Protein AF-A0A7S3WU20-F1 (afdb_monomer_lite)

Radius of gyration: 20.42 Å; chains: 1; bounding box: 37×86×50 Å

Sequence (240 aa):
APHAQGQQRPAQRAGAVASVAQPQKATWSGTTAVSVVAPGAGTRANGSVYSSLGGVPDFQVEVAGHSGAAYDCYPENWRQGRRGQNLESFASELLQQGIVDSKNLLVFGSRGGQVVLPYLWRCRGNAVPPAVVINGGCASKLPTPTRWPEAAVTFLLLGGKDHFAQGLSEQAYLAQSKSHVPPSNRTTAILLVNEMEHMPQPQLLECILQPMMRAVLAWKKTGAASVQDLGRIREGLQKA

Foldseek 3Di:
DDDDDDDDDDDDDDDDDPPDDDDDPDDDPAAAEEEEEDDFPLCVPQVVLQVVVCVPRNYNYDYDDYPPPPQDAADPLDDRHDPDRHLLVSLVVCVVVCVQVPGQEYEGEDPCLQHNVLSCCVVQPLSGHAYEYEQLNLLADHSDQRPHHLAHAYEYEHELQEVSCVPDHQVRSVVSSVVSDPPSRPRYHYDYDNHAYSNGDNQLCSQQVVLVRVQSSVCNVPVDGDPVSVVSNVVSSVVD

Secondary structure (DSSP, 8-state):
-------PPPPPPPPP-------------S-EEEEEESS-TTTTTSHHHHHHHHTSTTEEEEEES-TT-TT-S-BTTSTT-BSSSSHHHHHHHHHHTTTTTT-SEEEEETHIIIIIHHHHHHHHGGGSPPEEEETTGGGS--SS-----TT--EEEEEEEE-GGGTT--HHHHHHHHHHTS-TT--SEEEEEEEEEESS--HHHHHHHHHHHHHHHHHHHHHSS--HHHHHHHHHHHTT-

pLDDT: mean 89.79, std 17.08, range [34.28, 98.69]

Structure (mmCIF, N/CA/C/O backbone):
data_AF-A0A7S3WU20-F1
#
_entry.id   AF-A0A7S3WU20-F1
#
loop_
_atom_site.group_PDB
_atom_site.id
_atom_site.type_symbol
_atom_site.label_atom_id
_atom_site.label_alt_id
_atom_site.label_comp_id
_atom_site.label_asym_id
_atom_site.label_entity_id
_atom_site.label_seq_id
_atom_site.pdbx_PDB_ins_code
_atom_site.Cartn_x
_atom_site.Cartn_y
_atom_site.Cartn_z
_atom_site.occupancy
_atom_site.B_iso_or_equiv
_atom_site.auth_seq_id
_atom_site.auth_comp_id
_atom_site.auth_asym_id
_atom_site.auth_atom_id
_atom_site.pdbx_PDB_model_num
ATOM 1 N N . ALA A 1 1 ? 0.218 -63.553 -30.387 1.00 45.75 1 ALA A N 1
ATOM 2 C CA . ALA A 1 1 ? 1.124 -63.618 -29.222 1.00 45.75 1 ALA A CA 1
ATOM 3 C C . ALA A 1 1 ? 1.823 -62.270 -29.053 1.00 45.75 1 ALA A C 1
ATOM 5 O O . ALA A 1 1 ? 2.282 -61.768 -30.070 1.00 45.75 1 ALA A O 1
ATOM 6 N N . PRO A 1 2 ? 1.966 -61.706 -27.841 1.00 54.62 2 PRO A N 1
ATOM 7 C CA . PRO A 1 2 ? 1.001 -61.561 -26.754 1.00 54.62 2 PRO A CA 1
ATOM 8 C C . PRO A 1 2 ? 0.388 -60.139 -26.697 1.00 54.62 2 PRO A C 1
ATOM 10 O O . PRO A 1 2 ? 0.946 -59.165 -27.192 1.00 54.62 2 PRO A O 1
ATOM 13 N N . HIS A 1 3 ? -0.790 -60.060 -26.076 1.00 45.53 3 HIS A N 1
ATOM 14 C CA . HIS A 1 3 ? -1.556 -58.852 -25.771 1.00 45.53 3 HIS A CA 1
ATOM 15 C C . HIS A 1 3 ? -0.902 -58.026 -24.651 1.00 45.53 3 HIS A C 1
ATOM 17 O O . HIS A 1 3 ? -0.642 -58.558 -23.574 1.00 45.53 3 HIS A O 1
ATOM 23 N N . ALA A 1 4 ? -0.725 -56.719 -24.865 1.00 51.03 4 ALA A N 1
ATOM 24 C CA . ALA A 1 4 ? -0.394 -55.768 -23.806 1.00 51.03 4 ALA A CA 1
ATOM 25 C C . ALA A 1 4 ? -1.688 -55.203 -23.194 1.00 51.03 4 ALA A C 1
ATOM 27 O O . ALA A 1 4 ? -2.462 -54.513 -23.857 1.00 51.03 4 ALA A O 1
ATOM 28 N N . GLN A 1 5 ? -1.933 -55.546 -21.930 1.00 51.22 5 GLN A N 1
ATOM 29 C CA . GLN A 1 5 ? -3.053 -55.069 -21.124 1.00 51.22 5 GLN A CA 1
ATOM 30 C C . GLN A 1 5 ? -2.852 -53.595 -20.744 1.00 51.22 5 GLN A C 1
ATOM 32 O O . GLN A 1 5 ? -1.874 -53.235 -20.090 1.00 51.22 5 GLN A O 1
ATOM 37 N N . GLY A 1 6 ? -3.802 -52.745 -21.136 1.00 45.00 6 GLY A N 1
ATOM 38 C CA . GLY A 1 6 ? -3.889 -51.359 -20.688 1.00 45.00 6 GLY A CA 1
ATOM 39 C C . GLY A 1 6 ? -4.368 -51.283 -19.238 1.00 45.00 6 GLY A C 1
ATOM 40 O O . GLY A 1 6 ? -5.503 -51.640 -18.934 1.00 45.00 6 GLY A O 1
ATOM 41 N N . GLN A 1 7 ? -3.507 -50.799 -18.344 1.00 51.50 7 GLN A N 1
ATOM 42 C CA . GLN A 1 7 ? -3.879 -50.450 -16.974 1.00 51.50 7 GLN A CA 1
ATOM 43 C C . GLN A 1 7 ? -4.659 -49.128 -16.970 1.00 51.50 7 GLN A C 1
ATOM 45 O O . GLN A 1 7 ? -4.112 -48.059 -17.246 1.00 51.50 7 GLN A O 1
ATOM 50 N N . GLN A 1 8 ? -5.949 -49.203 -16.647 1.00 49.53 8 GLN A N 1
ATOM 51 C CA . GLN A 1 8 ? -6.787 -48.040 -16.365 1.00 49.53 8 GLN A CA 1
ATOM 52 C C . GLN A 1 8 ? -6.403 -47.444 -15.003 1.00 49.53 8 GLN A C 1
ATOM 54 O O . GLN A 1 8 ? -6.385 -48.138 -13.987 1.00 49.53 8 GLN A O 1
ATOM 59 N N . ARG A 1 9 ? -6.092 -46.142 -14.980 1.00 46.53 9 ARG A N 1
ATOM 60 C CA . ARG A 1 9 ? -5.863 -45.383 -13.741 1.00 46.53 9 ARG A CA 1
ATOM 61 C C . ARG A 1 9 ? -7.201 -45.080 -13.053 1.00 46.53 9 ARG A C 1
ATOM 63 O O . ARG A 1 9 ? -8.145 -44.695 -13.743 1.00 46.53 9 ARG A O 1
ATOM 70 N N . PRO A 1 10 ? -7.292 -45.185 -11.717 1.00 47.62 10 PRO A N 1
ATOM 71 C CA . PRO A 1 10 ? -8.508 -44.848 -10.992 1.00 47.62 10 PRO A CA 1
ATOM 72 C C . PRO A 1 10 ? -8.751 -43.334 -10.991 1.00 47.62 10 PRO A C 1
ATOM 74 O O . PRO A 1 10 ? -7.836 -42.533 -10.785 1.00 47.62 10 PRO A O 1
ATOM 77 N N . ALA A 1 11 ? -10.012 -42.962 -11.212 1.00 47.31 11 ALA A N 1
ATOM 78 C CA . ALA A 1 11 ? -10.506 -41.596 -11.146 1.00 47.31 11 ALA A CA 1
ATOM 79 C C . ALA A 1 11 ? -10.261 -40.999 -9.750 1.00 47.31 11 ALA A C 1
ATOM 81 O O . ALA A 1 11 ? -10.730 -41.521 -8.735 1.00 47.31 11 ALA A O 1
ATOM 82 N N . GLN A 1 12 ? -9.516 -39.894 -9.704 1.00 42.47 12 GLN A N 1
ATOM 83 C CA . GLN A 1 12 ? -9.304 -39.118 -8.488 1.00 42.47 12 GLN A CA 1
ATOM 84 C C . GLN A 1 12 ? -10.626 -38.469 -8.061 1.00 42.47 12 GLN A C 1
ATOM 86 O O . GLN A 1 12 ? -11.261 -37.743 -8.825 1.00 42.47 12 GLN A O 1
ATOM 91 N N . ARG A 1 13 ? -11.043 -38.766 -6.827 1.00 45.62 13 ARG A N 1
ATOM 92 C CA . ARG A 1 13 ? -12.227 -38.191 -6.182 1.00 45.62 13 ARG A CA 1
ATOM 93 C C . ARG A 1 13 ? -12.064 -36.679 -6.028 1.00 45.62 13 ARG A C 1
ATOM 95 O O . ARG A 1 13 ? -11.051 -36.214 -5.510 1.00 45.62 13 ARG A O 1
ATOM 102 N N . ALA A 1 14 ? -13.093 -35.942 -6.441 1.00 41.59 14 ALA A N 1
ATOM 103 C CA . ALA A 1 14 ? -13.243 -34.516 -6.195 1.00 41.59 14 ALA A CA 1
ATOM 104 C C . ALA A 1 14 ? -13.157 -34.232 -4.685 1.00 41.59 14 ALA A C 1
ATOM 106 O O . ALA A 1 14 ? -13.957 -34.742 -3.899 1.00 41.59 14 ALA A O 1
ATOM 107 N N . GLY A 1 15 ? -12.144 -33.460 -4.288 1.00 36.19 15 GLY A N 1
ATOM 108 C CA . GLY A 1 15 ? -11.945 -33.023 -2.911 1.00 36.19 15 GLY A CA 1
ATOM 109 C C . GLY A 1 15 ? -13.043 -32.054 -2.481 1.00 36.19 15 GLY A C 1
ATOM 110 O O . GLY A 1 15 ? -13.416 -31.150 -3.227 1.00 36.19 15 GLY A O 1
ATOM 111 N N . ALA A 1 16 ? -13.559 -32.264 -1.271 1.00 38.47 16 ALA A N 1
ATOM 112 C CA . ALA A 1 16 ? -14.533 -31.395 -0.631 1.00 38.47 16 ALA A CA 1
ATOM 113 C C . ALA A 1 16 ? -13.995 -29.959 -0.533 1.00 38.47 16 ALA A C 1
ATOM 115 O O . ALA A 1 16 ? -12.892 -29.721 -0.038 1.00 38.47 16 ALA A O 1
ATOM 116 N N . VAL A 1 17 ? -14.788 -29.002 -1.011 1.00 37.97 17 VAL A N 1
ATOM 117 C CA . VAL A 1 17 ? -14.492 -27.572 -0.916 1.00 37.97 17 VAL A CA 1
ATOM 118 C C . VAL A 1 17 ? -14.651 -27.166 0.548 1.00 37.97 17 VAL A C 1
ATOM 120 O O . VAL A 1 17 ? -15.745 -27.255 1.104 1.00 37.97 17 VAL A O 1
ATOM 123 N N . ALA A 1 18 ? -13.550 -26.770 1.186 1.00 37.75 18 ALA A N 1
ATOM 124 C CA . ALA A 1 18 ? -13.556 -26.298 2.563 1.00 37.75 18 ALA A CA 1
ATOM 125 C C . ALA A 1 18 ? -14.500 -25.092 2.700 1.00 37.75 18 ALA A C 1
ATOM 127 O O . ALA A 1 18 ? -14.378 -24.103 1.975 1.00 37.75 18 ALA A O 1
ATOM 128 N N . SER A 1 19 ? -15.448 -25.201 3.632 1.00 34.28 19 SER A N 1
ATOM 129 C CA . SER A 1 19 ? -16.377 -24.140 4.012 1.00 34.28 19 SER A CA 1
ATOM 130 C C . SER A 1 19 ? -15.599 -22.884 4.408 1.00 34.28 19 SER A C 1
ATOM 132 O O . SER A 1 19 ? -14.921 -22.864 5.435 1.00 34.28 19 SER A O 1
ATOM 134 N N . VAL A 1 20 ? -15.707 -21.832 3.597 1.00 40.25 20 VAL A N 1
ATOM 135 C CA . VAL A 1 20 ? -15.146 -20.512 3.895 1.00 40.25 20 VAL A CA 1
ATOM 136 C C . VAL A 1 20 ? -15.921 -19.940 5.082 1.00 40.25 20 VAL A C 1
ATOM 138 O O . VAL A 1 20 ? -17.101 -19.614 4.959 1.00 40.25 20 VAL A O 1
ATOM 141 N N . ALA A 1 21 ? -15.272 -19.871 6.246 1.00 35.50 21 ALA A N 1
ATOM 142 C CA . ALA A 1 21 ? -15.853 -19.298 7.453 1.00 35.50 21 ALA A CA 1
ATOM 143 C C . ALA A 1 21 ? -16.337 -17.863 7.185 1.00 35.50 21 ALA A C 1
ATOM 145 O O . ALA A 1 21 ? -15.633 -17.062 6.566 1.00 35.50 21 ALA A O 1
ATOM 146 N N . GLN A 1 22 ? -17.551 -17.544 7.639 1.00 34.78 22 GLN A N 1
ATOM 147 C CA . GLN A 1 22 ? -18.095 -16.196 7.515 1.00 34.78 22 GLN A CA 1
ATOM 148 C C . GLN A 1 22 ? -17.227 -15.200 8.304 1.00 34.78 22 GLN A C 1
ATOM 150 O O . GLN A 1 22 ? -16.828 -15.504 9.431 1.00 34.78 22 GLN A O 1
ATOM 155 N N . PRO A 1 23 ? -16.941 -14.009 7.746 1.00 42.00 23 PRO A N 1
ATOM 156 C CA . PRO A 1 23 ? -16.124 -13.008 8.417 1.00 42.00 23 PRO A CA 1
ATOM 157 C C . PRO A 1 23 ? -16.830 -12.536 9.691 1.00 42.00 23 PRO A C 1
ATOM 159 O O . PRO A 1 23 ? -17.889 -11.906 9.637 1.00 42.00 23 PRO A O 1
ATOM 162 N N . GLN A 1 24 ? -16.245 -12.849 10.847 1.00 39.97 24 GLN A N 1
ATOM 163 C CA . GLN A 1 24 ? -16.700 -12.315 12.125 1.00 39.97 24 GLN A CA 1
ATOM 164 C C . GLN A 1 24 ? -16.578 -10.785 12.109 1.00 39.97 24 GLN A C 1
ATOM 166 O O . GLN A 1 24 ? -15.571 -10.224 11.673 1.00 39.97 24 GLN A O 1
ATOM 171 N N . LYS A 1 25 ? -17.622 -10.093 12.583 1.00 44.56 25 LYS A N 1
ATOM 172 C CA . LYS A 1 25 ? -17.603 -8.640 12.793 1.00 44.56 25 LYS A CA 1
ATOM 173 C C . LYS A 1 25 ? -16.579 -8.318 13.883 1.00 44.56 25 LYS A C 1
ATOM 175 O O . LYS A 1 25 ? -16.882 -8.440 15.064 1.00 44.56 25 LYS A O 1
ATOM 180 N N . ALA A 1 26 ? -15.378 -7.914 13.485 1.00 48.41 26 ALA A N 1
ATOM 181 C CA . ALA A 1 26 ? -14.334 -7.508 14.414 1.00 48.41 26 ALA A CA 1
ATOM 182 C C . ALA A 1 26 ? -14.735 -6.209 15.138 1.00 48.41 26 ALA A C 1
ATOM 184 O O . ALA A 1 26 ? -14.830 -5.138 14.533 1.00 48.41 26 ALA A O 1
ATOM 185 N N . THR A 1 27 ? -15.002 -6.307 16.440 1.00 45.91 27 THR A N 1
ATOM 186 C CA . THR A 1 27 ? -15.150 -5.162 17.342 1.00 45.91 27 THR A CA 1
ATOM 187 C C . THR A 1 27 ? -13.763 -4.745 17.821 1.00 45.91 27 THR A C 1
ATOM 189 O O . THR A 1 27 ? -13.186 -5.381 18.699 1.00 45.91 27 THR A O 1
ATOM 192 N N . TRP A 1 28 ? -13.201 -3.699 17.217 1.00 55.66 28 TRP A N 1
ATOM 193 C CA . TRP A 1 28 ? -11.868 -3.199 17.557 1.00 55.66 28 TRP A CA 1
ATOM 194 C C . TRP A 1 28 ? -11.934 -2.278 18.783 1.00 55.66 28 TRP A C 1
ATOM 196 O O . TRP A 1 28 ? -12.161 -1.077 18.651 1.00 55.66 28 TRP A O 1
ATOM 206 N N . SER A 1 29 ? -11.764 -2.842 19.977 1.00 54.75 29 SER A N 1
ATOM 207 C CA . SER A 1 29 ? -11.428 -2.091 21.191 1.00 54.75 29 SER A CA 1
ATOM 208 C C . SER A 1 29 ? -9.953 -2.340 21.508 1.00 54.75 29 SER A C 1
ATOM 210 O O . SER A 1 29 ? -9.623 -3.246 22.269 1.00 54.75 29 SER A O 1
ATOM 212 N N . GLY A 1 30 ? -9.055 -1.608 20.849 1.00 79.94 30 GLY A N 1
ATOM 213 C CA . GLY A 1 30 ? -7.615 -1.787 21.027 1.00 79.94 30 GLY A CA 1
ATOM 214 C C . GLY A 1 30 ? -6.775 -0.978 20.044 1.00 79.94 30 GLY A C 1
ATOM 215 O O . GLY A 1 30 ? -7.299 -0.387 19.099 1.00 79.94 30 GLY A O 1
ATOM 216 N N . THR A 1 31 ? -5.467 -0.961 20.294 1.00 90.69 31 THR A N 1
ATOM 217 C CA . THR A 1 31 ? -4.439 -0.407 19.407 1.00 90.69 31 THR A CA 1
ATOM 218 C C . THR A 1 31 ? -4.521 -1.055 18.022 1.00 90.69 31 THR A C 1
ATOM 220 O O . THR A 1 31 ? -4.715 -2.264 17.900 1.00 90.69 31 THR A O 1
ATOM 223 N N . THR A 1 32 ? -4.376 -0.258 16.963 1.00 96.00 32 THR A N 1
ATOM 224 C CA . THR A 1 32 ? -4.381 -0.746 15.580 1.00 96.00 32 THR A CA 1
ATOM 225 C C . THR A 1 32 ? -3.061 -1.452 15.282 1.00 96.00 32 THR A C 1
ATOM 227 O O . THR A 1 32 ? -2.012 -0.811 15.219 1.00 96.00 32 THR A O 1
ATOM 230 N N . ALA A 1 33 ? -3.109 -2.756 15.029 1.00 97.50 33 ALA A N 1
ATOM 231 C CA . ALA A 1 33 ? -1.961 -3.546 14.618 1.00 97.50 33 ALA A CA 1
ATOM 232 C C . ALA A 1 33 ? -1.646 -3.325 13.129 1.00 97.50 33 ALA A C 1
ATOM 234 O O . ALA A 1 33 ? -2.467 -3.592 12.247 1.00 97.50 33 ALA A O 1
ATOM 235 N N . VAL A 1 34 ? -0.439 -2.851 12.840 1.00 98.25 34 VAL A N 1
ATOM 236 C CA . VAL A 1 34 ? 0.029 -2.471 11.505 1.00 98.25 34 VAL A CA 1
ATOM 237 C C . VAL A 1 34 ? 1.238 -3.321 11.147 1.00 98.25 34 VAL A C 1
ATOM 239 O O . VAL A 1 34 ? 2.180 -3.419 11.931 1.00 98.25 34 VAL A O 1
ATOM 242 N N . SER A 1 35 ? 1.239 -3.907 9.950 1.00 98.38 35 SER A N 1
ATOM 243 C CA . SER A 1 35 ? 2.437 -4.551 9.407 1.00 98.38 35 SER A CA 1
ATOM 244 C C . SER A 1 35 ? 2.960 -3.801 8.190 1.00 98.38 35 SER A C 1
ATOM 246 O O . SER A 1 35 ? 2.240 -3.598 7.213 1.00 98.38 35 SER A O 1
ATOM 248 N N . VAL A 1 36 ? 4.225 -3.397 8.247 1.00 98.31 36 VAL A N 1
ATOM 249 C CA . VAL A 1 36 ? 4.973 -2.847 7.117 1.00 98.31 36 VAL A CA 1
ATOM 250 C C . VAL A 1 36 ? 5.733 -3.990 6.461 1.00 98.31 36 VAL A C 1
ATOM 252 O O . VAL A 1 36 ? 6.642 -4.566 7.052 1.00 98.31 36 VAL A O 1
ATOM 255 N N . VAL A 1 37 ? 5.357 -4.341 5.239 1.00 97.94 37 VAL A N 1
ATOM 256 C CA . VAL A 1 37 ? 5.880 -5.515 4.544 1.00 97.94 37 VAL A CA 1
ATOM 257 C C . VAL A 1 37 ? 7.127 -5.140 3.743 1.00 97.94 37 VAL A C 1
ATOM 259 O O . VAL A 1 37 ? 7.057 -4.370 2.783 1.00 97.94 37 VAL A O 1
ATOM 262 N N . ALA A 1 38 ? 8.271 -5.708 4.127 1.00 95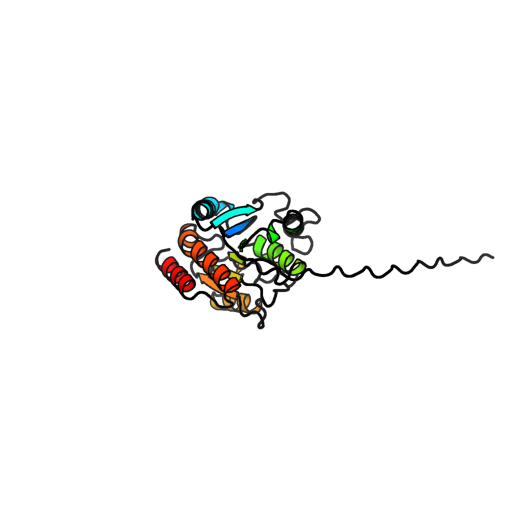.62 38 ALA A N 1
ATOM 263 C CA . ALA A 1 38 ? 9.560 -5.526 3.469 1.00 95.62 38 ALA A CA 1
ATOM 264 C C . ALA A 1 38 ? 9.912 -6.736 2.584 1.00 95.62 38 ALA A C 1
ATOM 266 O O . ALA A 1 38 ? 9.578 -7.873 2.922 1.00 95.62 38 ALA A O 1
ATOM 267 N N . PRO A 1 39 ? 10.641 -6.545 1.473 1.00 91.12 39 PRO A N 1
ATOM 268 C CA . PRO A 1 39 ? 11.297 -5.328 1.000 1.00 91.12 39 PRO A CA 1
ATOM 269 C C . PRO A 1 39 ? 10.330 -4.357 0.315 1.00 91.12 39 PRO A C 1
ATOM 271 O O . PRO A 1 39 ? 9.361 -4.751 -0.334 1.00 91.12 39 PRO A O 1
ATOM 274 N N . GLY A 1 40 ? 10.651 -3.068 0.397 1.00 89.69 40 GLY A N 1
ATOM 275 C CA . GLY A 1 40 ? 9.851 -2.004 -0.202 1.00 89.69 40 GLY A CA 1
ATOM 276 C C . GLY A 1 40 ? 9.433 -0.961 0.820 1.00 89.69 40 GLY A C 1
ATOM 277 O O . GLY A 1 40 ? 10.032 -0.871 1.886 1.00 89.69 40 GLY A O 1
ATOM 278 N N . ALA A 1 41 ? 8.461 -0.123 0.454 1.00 87.56 41 ALA A N 1
ATOM 279 C CA . ALA A 1 41 ? 7.946 0.987 1.269 1.00 87.56 41 ALA A CA 1
ATOM 280 C C . ALA A 1 41 ? 9.039 1.948 1.801 1.00 87.56 41 ALA A C 1
ATOM 282 O O . ALA A 1 41 ? 8.834 2.695 2.749 1.00 87.56 41 ALA A O 1
ATOM 283 N N . GLY A 1 42 ? 10.245 1.902 1.237 1.00 89.12 42 GLY A N 1
ATOM 284 C CA . GLY A 1 42 ? 11.407 2.576 1.796 1.00 89.12 42 GLY A CA 1
ATOM 285 C C . GLY A 1 42 ? 11.815 2.104 3.195 1.00 89.12 42 GLY A C 1
ATOM 286 O O . GLY A 1 42 ? 12.490 2.861 3.868 1.00 89.12 42 GLY A O 1
ATOM 287 N N . THR A 1 43 ? 11.482 0.890 3.651 1.00 92.00 43 THR A N 1
ATOM 288 C CA . THR A 1 43 ? 11.785 0.409 5.023 1.00 92.00 43 THR A CA 1
ATOM 289 C C . THR A 1 43 ? 13.241 0.579 5.453 1.00 92.00 43 THR A C 1
ATOM 291 O O . THR A 1 43 ? 13.502 0.846 6.621 1.00 92.00 43 THR A O 1
ATOM 294 N N . ARG A 1 44 ? 14.197 0.493 4.517 1.00 91.19 44 ARG A N 1
ATOM 295 C CA . ARG A 1 44 ? 15.618 0.760 4.790 1.00 91.19 44 ARG A CA 1
ATOM 296 C C . ARG A 1 44 ? 15.932 2.247 4.992 1.00 91.19 44 ARG A C 1
ATOM 298 O O . ARG A 1 44 ? 16.717 2.574 5.869 1.00 91.19 44 ARG A O 1
ATOM 305 N N . ALA A 1 45 ? 15.375 3.125 4.159 1.00 92.94 45 ALA A N 1
ATOM 306 C CA . ALA A 1 45 ? 15.682 4.561 4.175 1.00 92.94 45 ALA A CA 1
ATOM 307 C C . ALA A 1 45 ? 14.797 5.347 5.156 1.00 92.94 45 ALA A C 1
ATOM 309 O O . ALA A 1 45 ? 15.238 6.318 5.753 1.00 92.94 45 ALA A O 1
ATOM 310 N N . ASN A 1 46 ? 13.566 4.880 5.352 1.00 95.88 46 ASN A N 1
ATOM 311 C CA . ASN A 1 46 ? 12.500 5.511 6.124 1.00 95.88 46 ASN A CA 1
ATOM 312 C C . ASN A 1 46 ? 12.198 4.722 7.410 1.00 95.88 46 ASN A C 1
ATOM 314 O O . ASN A 1 46 ? 11.100 4.806 7.953 1.00 95.88 46 ASN A O 1
ATOM 318 N N . GLY A 1 47 ? 13.162 3.935 7.906 1.00 95.88 47 GLY A N 1
ATOM 319 C CA . GLY A 1 47 ? 13.019 3.163 9.145 1.00 95.88 47 GLY A CA 1
ATOM 320 C C . GLY A 1 47 ? 12.673 4.038 10.355 1.00 95.88 47 GLY A C 1
ATOM 321 O O . GLY A 1 47 ? 11.853 3.641 11.181 1.00 95.88 47 GLY A O 1
ATOM 322 N N . SER A 1 48 ? 13.224 5.256 10.420 1.00 97.00 48 SER A N 1
ATOM 323 C CA . SER A 1 48 ? 12.885 6.246 11.450 1.00 97.00 48 SER A CA 1
ATOM 324 C C . SER A 1 48 ? 11.413 6.653 11.404 1.00 97.00 48 SER A C 1
ATOM 326 O O . SER A 1 48 ? 10.791 6.740 12.455 1.00 97.00 48 SER A O 1
ATOM 328 N N . VAL A 1 49 ? 10.828 6.819 10.212 1.00 97.81 49 VAL A N 1
ATOM 329 C CA . VAL A 1 49 ? 9.405 7.158 10.043 1.00 97.81 49 VAL A CA 1
ATOM 330 C C . VAL A 1 49 ? 8.521 6.062 10.637 1.00 97.81 49 VAL A C 1
ATOM 332 O O . VAL A 1 49 ? 7.601 6.344 11.400 1.00 97.81 49 VAL A O 1
ATOM 335 N N . TYR A 1 50 ? 8.829 4.796 10.340 1.00 97.81 50 TYR A N 1
ATOM 336 C CA . TYR A 1 50 ? 8.089 3.655 10.886 1.00 97.81 50 TYR A CA 1
ATOM 337 C C . TYR A 1 50 ? 8.261 3.507 12.400 1.00 97.81 50 TYR A C 1
ATOM 339 O O . TYR A 1 50 ? 7.290 3.207 13.092 1.00 97.81 50 TYR A O 1
ATOM 347 N N . SER A 1 51 ? 9.464 3.768 12.917 1.00 96.94 51 SER A N 1
ATOM 348 C CA . SER A 1 51 ? 9.734 3.789 14.358 1.00 96.94 51 SER A CA 1
ATOM 349 C C . SER A 1 51 ? 8.917 4.877 15.066 1.00 96.94 51 SER A C 1
ATOM 351 O O . SER A 1 51 ? 8.210 4.591 16.031 1.00 96.94 51 SER A O 1
ATOM 353 N N . SER A 1 52 ? 8.920 6.104 14.532 1.00 96.94 52 SER A N 1
ATOM 354 C CA . SER A 1 52 ? 8.125 7.224 15.051 1.00 96.94 52 SER A CA 1
ATOM 355 C C . SER A 1 52 ? 6.624 6.924 15.031 1.00 96.94 52 SER A C 1
ATOM 357 O O . SER A 1 52 ? 5.925 7.226 15.997 1.00 96.94 52 SER A O 1
ATOM 359 N N . LEU A 1 53 ? 6.122 6.271 13.976 1.00 96.56 53 LEU A N 1
ATOM 360 C CA . LEU A 1 53 ? 4.726 5.823 13.910 1.00 96.56 53 LEU A CA 1
ATOM 361 C C . LEU A 1 53 ? 4.385 4.777 14.978 1.00 96.56 53 LEU A C 1
ATOM 363 O O . LEU A 1 53 ? 3.268 4.790 15.486 1.00 96.56 53 LEU A O 1
ATOM 367 N N . GLY A 1 54 ? 5.329 3.908 15.347 1.00 94.94 54 GLY A N 1
ATOM 368 C CA . GLY A 1 54 ? 5.166 2.955 16.449 1.00 94.94 54 GLY A CA 1
ATOM 369 C C . GLY A 1 54 ? 5.078 3.609 17.833 1.00 94.94 54 GLY A C 1
ATOM 370 O O . GLY A 1 54 ? 4.590 2.984 18.767 1.00 94.94 54 GLY A O 1
ATOM 371 N N . GLY A 1 55 ? 5.509 4.868 17.967 1.00 93.81 55 GLY A N 1
ATOM 372 C CA . GLY A 1 55 ? 5.327 5.670 19.181 1.00 93.81 55 GLY A CA 1
ATOM 373 C C . GLY A 1 55 ? 3.949 6.333 19.298 1.00 93.81 55 GLY A C 1
ATOM 374 O O . GLY A 1 55 ? 3.641 6.922 20.334 1.00 93.81 55 GLY A O 1
ATOM 375 N N . VAL A 1 56 ? 3.109 6.269 18.258 1.00 94.81 56 VAL A N 1
ATOM 376 C CA . VAL A 1 56 ? 1.750 6.826 18.289 1.00 94.81 56 VAL A CA 1
ATOM 377 C C . VAL A 1 56 ? 0.836 5.873 19.074 1.00 94.81 56 VAL A C 1
ATOM 379 O O . VAL A 1 56 ? 0.708 4.722 18.667 1.00 94.81 56 VAL A O 1
ATOM 382 N N . PRO A 1 57 ? 0.122 6.326 20.128 1.00 93.50 57 PRO A N 1
ATOM 383 C CA . PRO A 1 57 ? -0.648 5.439 21.018 1.00 93.50 57 PRO A CA 1
ATOM 384 C C . PRO A 1 57 ? -1.672 4.523 20.326 1.00 93.50 57 PRO A C 1
ATOM 386 O O . PRO A 1 57 ? -1.972 3.433 20.811 1.00 93.50 57 PRO A O 1
ATOM 389 N N . ASP A 1 58 ? -2.200 4.957 19.180 1.00 93.69 58 ASP A N 1
ATOM 390 C CA . ASP A 1 58 ? -3.216 4.224 18.423 1.00 93.69 58 ASP A CA 1
ATOM 391 C C . ASP A 1 58 ? -2.637 3.142 17.497 1.00 93.69 58 ASP A C 1
ATOM 393 O O . ASP A 1 58 ? -3.414 2.382 16.913 1.00 93.69 58 ASP A O 1
ATOM 397 N N . PHE A 1 59 ? -1.312 3.069 17.325 1.00 97.00 59 PHE A N 1
ATOM 398 C CA . PHE A 1 59 ? -0.657 2.172 16.373 1.00 97.00 59 PHE A CA 1
ATOM 399 C C . PHE A 1 59 ? 0.381 1.267 17.035 1.00 97.00 59 PHE A C 1
ATOM 401 O O . PHE A 1 59 ? 1.258 1.714 17.761 1.00 97.00 59 PHE A O 1
ATOM 408 N N . GLN A 1 60 ? 0.327 -0.018 16.693 1.00 97.31 60 GLN A N 1
ATOM 409 C CA . GLN A 1 60 ? 1.393 -0.982 16.939 1.00 97.31 60 GLN A CA 1
ATOM 410 C C . GLN A 1 60 ? 2.001 -1.338 15.586 1.00 97.31 60 GLN A C 1
ATOM 412 O O . GLN A 1 60 ? 1.405 -2.091 14.814 1.00 97.31 60 GLN A O 1
ATOM 417 N N . VAL A 1 61 ? 3.159 -0.758 15.278 1.00 97.94 61 VAL A N 1
ATOM 418 C CA . VAL A 1 61 ? 3.818 -0.909 13.976 1.00 97.94 61 VAL A CA 1
ATOM 419 C C . VAL A 1 61 ? 4.912 -1.964 14.061 1.00 97.94 61 VAL A C 1
ATOM 421 O O . VAL A 1 61 ? 5.838 -1.847 14.858 1.00 97.94 61 VAL A O 1
ATOM 424 N N . GLU A 1 62 ? 4.832 -2.969 13.194 1.00 97.88 62 GLU A N 1
ATOM 425 C CA . GLU A 1 62 ? 5.851 -4.007 13.050 1.00 97.88 62 GLU A CA 1
ATOM 426 C C . GLU A 1 62 ? 6.301 -4.109 11.594 1.00 97.88 62 GLU A C 1
ATOM 428 O O . GLU A 1 62 ? 5.481 -4.090 10.674 1.00 97.88 62 GLU A O 1
ATOM 433 N N . VAL A 1 63 ? 7.605 -4.256 11.371 1.00 97.88 63 VAL A N 1
ATOM 434 C CA . VAL A 1 63 ? 8.145 -4.529 10.036 1.00 97.88 63 VAL A CA 1
ATOM 435 C C . VAL A 1 63 ? 8.230 -6.041 9.848 1.00 97.88 63 VAL A C 1
ATOM 437 O O . VAL A 1 63 ? 8.950 -6.719 10.576 1.00 97.88 63 VAL A O 1
ATOM 440 N N . ALA A 1 64 ? 7.497 -6.570 8.870 1.00 98.00 64 ALA A N 1
ATOM 441 C CA . ALA A 1 64 ? 7.574 -7.972 8.486 1.00 98.00 64 ALA A CA 1
ATOM 442 C C . ALA A 1 64 ? 8.610 -8.137 7.371 1.00 98.00 64 ALA A C 1
ATOM 444 O O . ALA A 1 64 ? 8.413 -7.653 6.251 1.00 98.00 64 ALA A O 1
ATOM 445 N N . GLY A 1 65 ? 9.701 -8.837 7.682 1.00 96.88 65 GLY A N 1
ATOM 446 C CA . GLY A 1 65 ? 10.788 -9.093 6.743 1.00 96.88 65 GLY A CA 1
ATOM 447 C C . GLY A 1 65 ? 11.853 -7.991 6.687 1.00 96.88 65 GLY A C 1
ATOM 448 O O . GLY A 1 65 ? 11.850 -7.058 7.485 1.00 96.88 65 GLY A O 1
ATOM 449 N N . HIS A 1 66 ? 12.782 -8.082 5.733 1.00 95.62 66 HIS A N 1
ATOM 450 C CA . HIS A 1 66 ? 13.825 -7.075 5.517 1.00 95.62 66 HIS A CA 1
ATOM 451 C C . HIS A 1 66 ? 14.375 -7.091 4.081 1.00 95.62 66 HIS A C 1
ATOM 453 O O . HIS A 1 66 ? 14.265 -8.075 3.350 1.00 95.62 66 HIS A O 1
ATOM 459 N N . SER A 1 67 ? 15.003 -5.987 3.669 1.00 93.00 67 SER A N 1
ATOM 460 C CA . SER A 1 67 ? 15.718 -5.912 2.388 1.00 93.00 67 SER A CA 1
ATOM 461 C C . SER A 1 67 ? 16.966 -6.797 2.388 1.00 93.00 67 SER A C 1
ATOM 463 O O . SER A 1 67 ? 17.626 -6.952 3.417 1.00 93.00 67 SER A O 1
ATOM 465 N N . GLY A 1 68 ? 17.304 -7.360 1.227 1.00 93.12 68 GLY A N 1
ATOM 466 C CA . GLY A 1 68 ? 18.458 -8.248 1.053 1.00 93.12 68 GLY A CA 1
ATOM 467 C C . GLY A 1 68 ? 18.279 -9.661 1.619 1.00 93.12 68 GLY A C 1
ATOM 468 O O . GLY A 1 68 ? 19.227 -10.442 1.588 1.00 93.12 68 GLY A O 1
ATOM 469 N N . ALA A 1 69 ? 17.091 -10.007 2.125 1.00 95.88 69 ALA A N 1
ATOM 470 C CA . ALA A 1 69 ? 16.760 -11.382 2.483 1.00 95.88 69 ALA A CA 1
ATOM 471 C C . ALA A 1 69 ? 16.837 -12.310 1.259 1.00 95.88 69 ALA A C 1
ATOM 473 O O . ALA A 1 69 ? 16.709 -11.868 0.118 1.00 95.88 69 ALA A O 1
ATOM 474 N N . ALA A 1 70 ? 16.971 -13.620 1.475 1.00 96.69 70 ALA A N 1
ATOM 475 C CA . ALA A 1 70 ? 17.038 -14.587 0.374 1.00 96.69 70 ALA A CA 1
ATOM 476 C C . ALA A 1 70 ? 15.789 -14.568 -0.532 1.00 96.69 70 ALA A C 1
ATOM 478 O O . ALA A 1 70 ? 15.885 -14.836 -1.730 1.00 96.69 70 ALA A O 1
ATOM 479 N N . TYR A 1 71 ? 14.636 -14.192 0.029 1.00 97.25 71 TYR A N 1
ATOM 480 C CA . TYR A 1 71 ? 13.378 -14.028 -0.692 1.00 97.25 71 TYR A CA 1
ATOM 481 C C . TYR A 1 71 ? 13.243 -12.669 -1.408 1.00 97.25 71 TYR A C 1
ATOM 483 O O . TYR A 1 71 ? 12.265 -12.466 -2.123 1.00 97.25 71 TYR A O 1
ATOM 491 N N . ASP A 1 72 ? 14.186 -11.731 -1.241 1.00 96.50 72 ASP A N 1
ATOM 492 C CA . ASP A 1 72 ? 14.159 -10.384 -1.832 1.00 96.50 72 ASP A CA 1
ATOM 493 C C . ASP A 1 72 ? 14.481 -10.406 -3.345 1.00 96.50 72 ASP A C 1
ATOM 495 O O . ASP A 1 72 ? 15.437 -9.808 -3.843 1.00 96.50 72 ASP A O 1
ATOM 499 N N . CYS A 1 73 ? 13.669 -11.141 -4.099 1.00 96.75 73 CYS A N 1
ATOM 500 C CA . CYS A 1 73 ? 13.715 -11.250 -5.547 1.00 96.75 73 CYS A CA 1
ATOM 501 C C . CYS A 1 73 ? 12.316 -11.551 -6.106 1.00 96.75 73 CYS A C 1
ATOM 503 O O . CYS A 1 73 ? 11.421 -12.020 -5.399 1.00 96.75 73 CYS A O 1
ATOM 505 N N . TYR A 1 74 ? 12.107 -11.248 -7.386 1.00 97.56 74 TYR A N 1
ATOM 506 C CA . TYR A 1 74 ? 10.830 -11.511 -8.045 1.00 97.56 74 TYR A CA 1
ATOM 507 C C . TYR A 1 74 ? 10.597 -13.017 -8.279 1.00 97.56 74 TYR A C 1
ATOM 509 O O . TYR A 1 74 ? 11.563 -13.782 -8.366 1.00 97.56 74 TYR A O 1
ATOM 517 N N . PRO A 1 75 ? 9.332 -13.458 -8.410 1.00 97.38 75 PRO A N 1
ATOM 518 C CA . PRO A 1 75 ? 9.018 -14.843 -8.745 1.00 97.38 75 PRO A CA 1
ATOM 519 C C . PRO A 1 75 ? 9.385 -15.194 -10.192 1.00 97.38 75 PRO A C 1
ATOM 521 O O . PRO A 1 75 ? 9.605 -14.318 -11.022 1.00 97.38 75 PRO A O 1
ATOM 524 N N . GLU A 1 76 ? 9.461 -16.493 -10.488 1.00 96.88 76 GLU A N 1
ATOM 525 C CA . GLU A 1 76 ? 10.002 -17.077 -11.732 1.00 96.88 76 GLU A CA 1
ATOM 526 C C . GLU A 1 76 ? 9.387 -16.530 -13.034 1.00 96.88 76 GLU A C 1
ATOM 528 O O . GLU A 1 76 ? 10.070 -16.437 -14.047 1.00 96.88 76 GLU A O 1
ATOM 533 N N . ASN A 1 77 ? 8.123 -16.109 -13.013 1.00 95.31 77 ASN A N 1
ATOM 534 C CA . ASN A 1 77 ? 7.431 -15.515 -14.162 1.00 95.31 77 ASN A CA 1
ATOM 535 C C . ASN A 1 77 ? 7.835 -14.057 -14.465 1.00 95.31 77 ASN A C 1
ATOM 537 O O . ASN A 1 77 ? 7.335 -13.469 -15.425 1.00 95.31 77 ASN A O 1
ATOM 541 N N . TRP A 1 78 ? 8.708 -13.452 -13.660 1.00 96.44 78 TRP A N 1
ATOM 542 C CA . TRP A 1 78 ? 9.249 -12.115 -13.893 1.00 96.44 78 TRP A CA 1
ATOM 543 C C . TRP A 1 78 ? 10.604 -12.170 -14.591 1.00 96.44 78 TRP A C 1
ATOM 545 O O . TRP A 1 78 ? 11.355 -13.142 -14.504 1.00 96.44 78 TRP A O 1
ATOM 555 N N . ARG A 1 79 ? 10.979 -11.061 -15.235 1.00 93.69 79 ARG A N 1
ATOM 556 C CA . ARG A 1 79 ? 12.346 -10.883 -15.733 1.00 93.69 79 ARG A CA 1
ATOM 557 C C . ARG A 1 79 ? 13.317 -10.944 -14.550 1.00 93.69 79 ARG A C 1
ATOM 559 O O . ARG A 1 79 ? 13.153 -10.190 -13.599 1.00 93.69 79 ARG A O 1
ATOM 566 N N . GLN A 1 80 ? 14.325 -11.817 -14.634 1.00 91.69 80 GLN A N 1
ATOM 567 C CA . GLN A 1 80 ? 15.265 -12.110 -13.534 1.00 91.69 80 GLN A CA 1
ATOM 568 C C . GLN A 1 80 ? 14.591 -12.694 -12.279 1.00 91.69 80 GLN A C 1
ATOM 570 O O . GLN A 1 80 ? 15.129 -12.606 -11.175 1.00 91.69 80 GLN A O 1
ATOM 575 N N . GLY A 1 81 ? 13.414 -13.295 -12.450 1.00 95.06 81 GLY A N 1
ATOM 576 C CA . GLY A 1 81 ? 12.736 -14.040 -11.408 1.00 95.06 81 GLY A CA 1
ATOM 577 C C . GLY A 1 81 ? 13.523 -15.265 -10.953 1.00 95.06 81 GLY A C 1
ATOM 578 O O . GLY A 1 81 ? 14.345 -15.812 -11.692 1.00 95.06 81 GLY A O 1
ATOM 579 N N . ARG A 1 82 ? 13.253 -15.722 -9.732 1.00 95.94 82 ARG A N 1
ATOM 580 C CA . ARG A 1 82 ? 13.860 -16.926 -9.157 1.00 95.94 82 ARG A CA 1
ATOM 581 C C . ARG A 1 82 ? 12.780 -17.907 -8.707 1.00 95.94 82 ARG A C 1
ATOM 583 O O . ARG A 1 82 ? 11.769 -17.510 -8.131 1.00 95.94 82 ARG A O 1
ATOM 590 N N . ARG A 1 83 ? 13.013 -19.202 -8.931 1.00 94.25 83 ARG A N 1
ATOM 591 C CA . ARG A 1 83 ? 12.191 -20.291 -8.385 1.00 94.25 83 ARG A CA 1
ATOM 592 C C . ARG A 1 83 ? 12.528 -20.547 -6.909 1.00 94.25 83 ARG A C 1
ATOM 594 O O . ARG A 1 83 ? 13.688 -20.459 -6.517 1.00 94.25 83 ARG A O 1
ATOM 601 N N . GLY A 1 84 ? 11.539 -20.926 -6.100 1.00 93.75 84 GLY A N 1
ATOM 602 C CA . GLY A 1 84 ? 11.739 -21.218 -4.675 1.00 93.75 84 GLY A CA 1
ATOM 603 C C . GLY A 1 84 ? 11.607 -19.964 -3.813 1.00 93.75 84 GLY A C 1
ATOM 604 O O . GLY A 1 84 ? 10.537 -19.366 -3.801 1.00 93.75 84 GLY A O 1
ATOM 605 N N . GLN A 1 85 ? 12.667 -19.586 -3.090 1.00 96.81 85 GLN A N 1
ATOM 606 C CA . GLN A 1 85 ? 12.657 -18.417 -2.203 1.00 96.81 85 GLN A CA 1
ATOM 607 C C . GLN A 1 85 ? 12.617 -17.112 -3.011 1.00 96.81 85 GLN A C 1
ATOM 609 O O . GLN A 1 85 ? 13.583 -16.768 -3.691 1.00 96.81 85 GLN A O 1
ATOM 614 N N . ASN A 1 86 ? 11.489 -16.410 -2.938 1.00 97.81 86 ASN A N 1
ATOM 615 C CA . ASN A 1 86 ? 11.209 -15.137 -3.599 1.00 97.81 86 ASN A CA 1
ATOM 616 C C . ASN A 1 86 ? 10.057 -14.406 -2.871 1.00 97.81 86 ASN A C 1
ATOM 618 O O . ASN A 1 86 ? 9.516 -14.885 -1.872 1.00 97.81 86 ASN A O 1
ATOM 622 N N . LEU A 1 87 ? 9.636 -13.250 -3.381 1.00 97.94 87 LEU A N 1
ATOM 623 C CA . LEU A 1 87 ? 8.566 -12.456 -2.768 1.00 97.94 87 LEU A CA 1
ATOM 624 C C . LEU A 1 87 ? 7.211 -13.177 -2.700 1.00 97.94 87 LEU A C 1
ATOM 626 O O . LEU A 1 87 ? 6.414 -12.895 -1.810 1.00 97.94 87 LEU A O 1
ATOM 630 N N . GLU A 1 88 ? 6.945 -14.108 -3.613 1.00 97.75 88 GLU A N 1
ATOM 631 C CA . GLU A 1 88 ? 5.728 -14.918 -3.605 1.00 97.75 88 GLU A CA 1
ATOM 632 C C . GLU A 1 88 ? 5.773 -15.990 -2.504 1.00 97.75 88 GLU A C 1
ATOM 634 O O . GLU A 1 88 ? 4.807 -16.138 -1.752 1.00 97.75 88 GLU A O 1
ATOM 639 N N . SER A 1 89 ? 6.909 -16.677 -2.320 1.00 98.12 89 SER A N 1
ATOM 640 C CA . SER A 1 89 ? 7.071 -17.603 -1.190 1.00 98.12 89 SER A CA 1
ATOM 641 C C . SER A 1 89 ? 7.018 -16.873 0.153 1.00 98.12 89 SER A C 1
ATOM 643 O O . SER A 1 89 ? 6.436 -17.390 1.101 1.00 98.12 89 SER A O 1
ATOM 645 N N . PHE A 1 90 ? 7.558 -15.653 0.222 1.00 98.38 90 PHE A N 1
ATOM 646 C CA . PHE A 1 90 ? 7.450 -14.805 1.409 1.00 98.38 90 PHE A CA 1
ATOM 647 C C . PHE A 1 90 ? 5.998 -14.402 1.696 1.00 98.38 90 PHE A C 1
ATOM 649 O O . PHE A 1 90 ? 5.535 -14.520 2.825 1.00 98.38 90 PHE A O 1
ATOM 656 N N . ALA A 1 91 ? 5.227 -14.015 0.675 1.00 98.31 91 ALA A N 1
ATOM 657 C CA . ALA A 1 91 ? 3.796 -13.748 0.830 1.00 98.31 91 ALA A CA 1
ATOM 658 C C . ALA A 1 91 ? 3.030 -14.967 1.378 1.00 98.31 91 ALA A C 1
ATOM 660 O O . ALA A 1 91 ? 2.147 -14.826 2.226 1.00 98.31 91 ALA A O 1
ATOM 661 N N . SER A 1 92 ? 3.388 -16.170 0.915 1.00 98.38 92 SER A N 1
ATOM 662 C CA . SER A 1 92 ? 2.849 -17.424 1.445 1.00 98.38 92 SER A CA 1
ATOM 663 C C . SER A 1 92 ? 3.217 -17.638 2.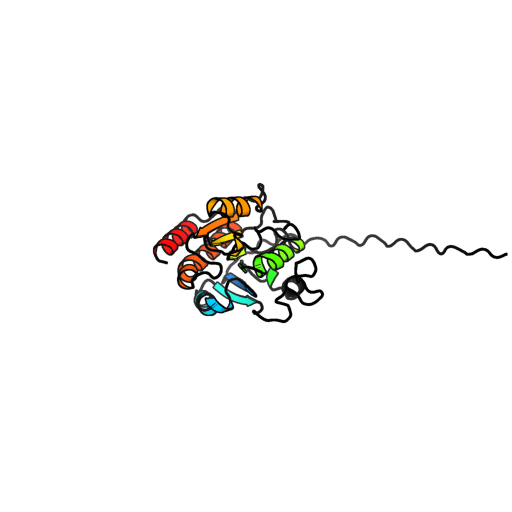915 1.00 98.38 92 SER A C 1
ATOM 665 O O . SER A 1 92 ? 2.367 -18.056 3.698 1.00 98.38 92 SER A O 1
ATOM 667 N N . GLU A 1 93 ? 4.455 -17.346 3.304 1.00 98.38 93 GLU A N 1
ATOM 668 C CA . GLU A 1 93 ? 4.925 -17.454 4.688 1.00 98.38 93 GLU A CA 1
ATOM 669 C C . GLU A 1 93 ? 4.166 -16.501 5.625 1.00 98.38 93 GLU A C 1
ATOM 671 O O . GLU A 1 93 ? 3.689 -16.933 6.673 1.00 98.38 93 GLU A O 1
ATOM 676 N N . LEU A 1 94 ? 3.939 -15.246 5.213 1.00 98.50 94 LEU A N 1
ATOM 677 C CA . LEU A 1 94 ? 3.145 -14.278 5.986 1.00 98.50 94 LEU A CA 1
ATOM 678 C C . LEU A 1 94 ? 1.720 -14.780 6.274 1.00 98.50 94 LEU A C 1
ATOM 680 O O . LEU A 1 94 ? 1.176 -14.531 7.352 1.00 98.50 94 LEU A O 1
ATOM 684 N N . LEU A 1 95 ? 1.106 -15.484 5.317 1.00 98.38 95 LEU A N 1
ATOM 685 C CA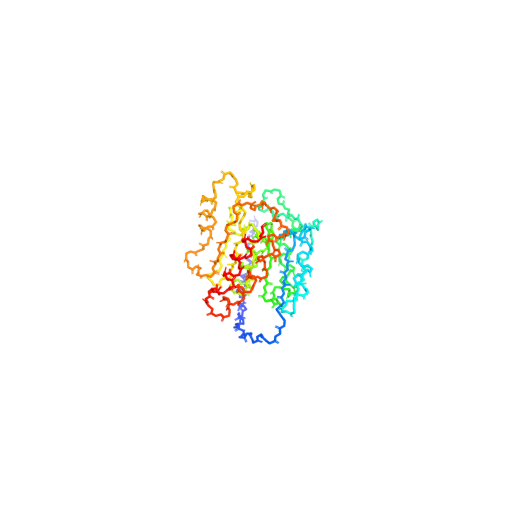 . LEU A 1 95 ? -0.202 -16.117 5.510 1.00 98.38 95 LEU A CA 1
ATOM 686 C C . LEU A 1 95 ? -0.116 -17.310 6.468 1.00 98.38 95 LEU A C 1
ATOM 688 O O . LEU A 1 95 ? -0.970 -17.447 7.339 1.00 98.38 95 LEU A O 1
ATOM 692 N N . GLN A 1 96 ? 0.897 -18.166 6.322 1.00 98.06 96 GLN A N 1
ATOM 693 C CA . GLN A 1 96 ? 1.082 -19.349 7.173 1.00 98.06 96 GLN A CA 1
ATOM 694 C C . GLN A 1 96 ? 1.356 -18.979 8.634 1.00 98.06 96 GLN A C 1
ATOM 696 O O . GLN A 1 96 ? 0.875 -19.657 9.536 1.00 98.06 96 GLN A O 1
ATOM 701 N N . GLN A 1 97 ? 2.078 -17.883 8.869 1.00 97.81 97 GLN A N 1
ATOM 702 C CA . GLN A 1 97 ? 2.368 -17.356 10.204 1.00 97.81 97 GLN A CA 1
ATOM 703 C C . GLN A 1 97 ? 1.195 -16.572 10.816 1.00 97.81 97 GLN A C 1
ATOM 705 O O . GLN A 1 97 ? 1.304 -16.089 11.939 1.00 97.81 97 GLN A O 1
ATOM 710 N N . GLY A 1 98 ? 0.082 -16.397 10.093 1.00 97.38 98 GLY A N 1
ATOM 711 C CA . GLY A 1 98 ? -1.060 -15.612 10.569 1.00 97.38 98 GLY A CA 1
ATOM 712 C C . GLY A 1 98 ? -0.776 -14.109 10.684 1.00 97.38 98 GLY A C 1
ATOM 713 O O . GLY A 1 98 ? -1.559 -13.379 11.293 1.00 97.38 98 GLY A O 1
ATOM 714 N N . ILE A 1 99 ? 0.318 -13.610 10.093 1.00 97.31 99 ILE A N 1
ATOM 715 C CA . ILE A 1 99 ? 0.660 -12.180 10.122 1.00 97.31 99 ILE A CA 1
ATOM 716 C C . ILE A 1 99 ? -0.419 -11.376 9.404 1.00 97.31 99 ILE A C 1
ATOM 718 O O . ILE A 1 99 ? -0.847 -10.354 9.907 1.00 97.31 99 ILE A O 1
ATOM 722 N N . VAL A 1 100 ? -0.910 -11.828 8.253 1.00 97.81 100 VAL A N 1
ATOM 723 C CA . VAL A 1 100 ? -1.944 -11.081 7.512 1.00 97.81 100 VAL A CA 1
ATOM 724 C C . VAL A 1 100 ? -3.258 -11.015 8.293 1.00 97.81 100 VAL A C 1
ATOM 726 O O . VAL A 1 100 ? -3.883 -9.959 8.353 1.00 97.81 100 VAL A O 1
ATOM 729 N N . ASP A 1 101 ? -3.652 -12.126 8.915 1.00 96.75 101 ASP A N 1
ATOM 730 C CA . ASP A 1 101 ? -4.944 -12.262 9.592 1.00 96.75 101 ASP A CA 1
ATOM 731 C C . ASP A 1 101 ? -4.949 -11.580 10.981 1.00 96.75 101 ASP A C 1
ATOM 733 O O . ASP A 1 101 ? -6.008 -11.224 11.494 1.00 96.75 101 ASP A O 1
ATOM 737 N N . SER A 1 102 ? -3.773 -11.341 11.574 1.00 96.56 102 SER A N 1
ATOM 738 C CA . SER A 1 102 ? -3.616 -10.666 12.874 1.00 96.56 102 SER A CA 1
ATOM 739 C C . SER A 1 102 ? -3.488 -9.140 12.789 1.00 96.56 102 SER A C 1
ATOM 741 O O . SER A 1 102 ? -3.320 -8.484 13.819 1.00 96.56 102 SER A O 1
ATOM 743 N N . LYS A 1 103 ? -3.547 -8.546 11.589 1.00 97.75 103 LYS A N 1
ATOM 744 C CA . LYS A 1 103 ? -3.291 -7.111 11.382 1.00 97.75 103 LYS A CA 1
ATOM 745 C C . LYS A 1 103 ? -4.535 -6.372 10.916 1.00 97.75 103 LYS A C 1
ATOM 747 O O . LYS A 1 103 ? -5.362 -6.875 10.162 1.00 97.75 103 LYS A O 1
ATOM 752 N N . ASN A 1 104 ? -4.635 -5.121 11.345 1.00 97.62 104 ASN A N 1
ATOM 753 C CA . ASN A 1 104 ? -5.682 -4.194 10.934 1.00 97.62 104 ASN A CA 1
ATOM 754 C C . ASN A 1 104 ? -5.364 -3.492 9.621 1.00 97.62 104 ASN A C 1
ATOM 756 O O . ASN A 1 104 ? -6.281 -3.059 8.928 1.00 97.62 104 ASN A O 1
ATOM 760 N N . LEU A 1 105 ? -4.078 -3.322 9.322 1.00 98.44 105 LEU A N 1
ATOM 761 C CA . LEU A 1 105 ? -3.599 -2.570 8.175 1.00 98.44 105 LEU A CA 1
ATOM 762 C C . LEU A 1 105 ? -2.251 -3.108 7.715 1.00 98.44 105 LEU A C 1
ATOM 764 O O . LEU A 1 105 ? -1.401 -3.478 8.528 1.00 98.44 105 LEU A O 1
ATOM 768 N N . LEU A 1 106 ? -2.053 -3.093 6.402 1.00 98.69 106 LEU A N 1
ATOM 769 C CA . LEU A 1 106 ? -0.797 -3.466 5.768 1.00 98.69 106 LEU A CA 1
ATOM 770 C C . LEU A 1 106 ? -0.206 -2.269 5.014 1.00 98.69 106 LEU A C 1
ATOM 772 O O . LEU A 1 106 ? -0.920 -1.539 4.327 1.00 98.69 106 LEU A O 1
ATOM 776 N N . VAL A 1 107 ? 1.105 -2.071 5.119 1.00 98.62 107 VAL A N 1
ATOM 777 C CA . VAL A 1 107 ? 1.848 -1.080 4.333 1.00 98.62 107 VAL A CA 1
ATOM 778 C C . VAL A 1 107 ? 2.801 -1.815 3.407 1.00 98.62 107 VAL A C 1
ATOM 780 O O . VAL A 1 107 ? 3.600 -2.636 3.847 1.00 98.62 107 VAL A O 1
ATOM 783 N N . PHE A 1 108 ? 2.737 -1.498 2.121 1.00 98.44 108 PHE A N 1
ATOM 784 C CA . PHE A 1 108 ? 3.619 -2.043 1.097 1.00 98.44 108 PHE A CA 1
ATOM 785 C C . PHE A 1 108 ? 4.320 -0.911 0.363 1.00 98.44 108 PHE A C 1
ATOM 787 O O . PHE A 1 108 ? 3.871 0.234 0.360 1.00 98.44 108 PHE A O 1
ATOM 794 N N . GLY A 1 109 ? 5.369 -1.246 -0.374 1.00 96.38 109 GLY A N 1
ATOM 795 C CA . GLY A 1 109 ? 5.780 -0.390 -1.473 1.00 96.38 109 GLY A CA 1
ATOM 796 C C . GLY A 1 109 ? 6.654 -1.103 -2.478 1.00 96.38 109 GLY A C 1
ATOM 797 O O . GLY A 1 109 ? 7.154 -2.191 -2.192 1.00 96.38 109 GLY A O 1
ATOM 798 N N . SER A 1 110 ? 6.830 -0.485 -3.646 1.00 93.00 110 SER A N 1
ATOM 799 C CA . SER A 1 110 ? 7.641 -1.023 -4.748 1.00 93.00 110 SER A CA 1
ATOM 800 C C . SER A 1 110 ? 7.349 -2.526 -4.958 1.00 93.00 110 SER A C 1
ATOM 802 O O . SER A 1 110 ? 6.188 -2.916 -5.117 1.00 93.00 110 SER A O 1
ATOM 804 N N . ARG A 1 111 ? 8.370 -3.379 -4.852 1.00 94.12 111 ARG A N 1
ATOM 805 C CA . ARG A 1 111 ? 8.302 -4.844 -4.976 1.00 94.12 111 ARG A CA 1
ATOM 806 C C . ARG A 1 111 ? 7.255 -5.532 -4.094 1.00 94.12 111 ARG A C 1
ATOM 808 O O . ARG A 1 111 ? 6.539 -6.409 -4.576 1.00 94.12 111 ARG A O 1
ATOM 815 N N . GLY A 1 112 ? 7.101 -5.114 -2.837 1.00 96.56 112 GLY A N 1
ATOM 816 C CA . GLY A 1 112 ? 6.055 -5.641 -1.954 1.00 96.56 112 GLY A CA 1
ATOM 817 C C . GLY A 1 112 ? 4.645 -5.360 -2.489 1.00 96.56 112 GLY A C 1
ATOM 818 O O . GLY A 1 112 ? 3.776 -6.228 -2.455 1.00 96.56 112 GLY A O 1
ATOM 819 N N . GLY A 1 113 ? 4.432 -4.175 -3.068 1.00 97.12 113 GLY A N 1
ATOM 820 C CA . GLY A 1 113 ? 3.169 -3.822 -3.721 1.00 97.12 113 GLY A CA 1
ATOM 821 C C . GLY A 1 113 ? 2.958 -4.547 -5.054 1.00 97.12 113 GLY A C 1
ATOM 822 O O . GLY A 1 113 ? 1.825 -4.836 -5.415 1.00 97.12 113 GLY A O 1
ATOM 823 N N . GLN A 1 114 ? 4.033 -4.862 -5.777 1.00 96.69 114 GLN A N 1
ATOM 824 C CA . GLN A 1 114 ? 3.985 -5.553 -7.071 1.00 96.69 114 GLN A CA 1
ATOM 825 C C . GLN A 1 114 ? 3.732 -7.059 -6.963 1.00 96.69 114 GLN A C 1
ATOM 827 O O . GLN A 1 114 ? 3.138 -7.639 -7.870 1.00 96.69 114 GLN A O 1
ATOM 832 N N . VAL A 1 115 ? 4.207 -7.700 -5.891 1.00 97.69 115 VAL A N 1
ATOM 833 C CA . VAL A 1 115 ? 4.156 -9.164 -5.750 1.00 97.69 115 VAL A CA 1
ATOM 834 C C . VAL A 1 115 ? 3.341 -9.591 -4.540 1.00 97.69 115 VAL A C 1
ATOM 836 O O . VAL A 1 115 ? 2.389 -10.356 -4.687 1.00 97.69 115 VAL A O 1
ATOM 839 N N . VAL A 1 116 ? 3.692 -9.097 -3.348 1.00 98.31 116 VAL A N 1
ATOM 840 C CA . VAL A 1 116 ? 3.125 -9.612 -2.095 1.00 98.31 116 VAL A CA 1
ATOM 841 C C . VAL A 1 116 ? 1.639 -9.284 -2.007 1.00 98.31 116 VAL A C 1
ATOM 843 O O . VAL A 1 116 ? 0.831 -10.195 -1.872 1.00 98.31 116 VAL A O 1
ATOM 846 N N . LEU A 1 117 ? 1.246 -8.016 -2.155 1.00 98.31 117 LEU A N 1
ATOM 847 C CA . LEU A 1 117 ? -0.169 -7.635 -2.068 1.00 98.31 117 LEU A CA 1
ATOM 848 C C . LEU A 1 117 ? -1.056 -8.352 -3.116 1.00 98.31 117 LEU A C 1
ATOM 850 O O . LEU A 1 117 ? -2.065 -8.939 -2.718 1.00 98.31 117 LEU A O 1
ATOM 854 N N . PRO A 1 118 ? -0.691 -8.413 -4.415 1.00 98.06 118 PRO A N 1
ATOM 855 C CA . PRO A 1 118 ? -1.418 -9.218 -5.398 1.00 98.06 118 PRO A CA 1
ATOM 856 C C . PRO A 1 118 ? -1.537 -10.700 -5.031 1.00 98.06 118 PRO A C 1
ATOM 858 O O . PRO A 1 118 ? -2.599 -11.293 -5.234 1.00 98.06 118 PRO A O 1
ATOM 861 N N . TYR A 1 119 ? -0.487 -11.299 -4.459 1.00 98.12 119 TYR A N 1
ATOM 862 C CA . TYR A 1 119 ? -0.544 -12.673 -3.961 1.00 98.12 119 TYR A CA 1
ATOM 863 C C . TYR A 1 119 ? -1.568 -12.819 -2.830 1.00 98.12 119 TYR A C 1
ATOM 865 O O . TYR A 1 119 ? -2.428 -13.700 -2.882 1.00 98.12 119 TYR A O 1
ATOM 873 N N . LEU A 1 120 ? -1.534 -11.920 -1.841 1.00 98.50 120 LEU A N 1
ATOM 874 C CA . LEU A 1 120 ? -2.486 -11.926 -0.729 1.00 98.50 120 LEU A CA 1
ATOM 875 C C . LEU A 1 120 ? -3.928 -11.782 -1.226 1.00 98.50 120 LEU A C 1
ATOM 877 O O . LEU A 1 120 ? -4.799 -12.549 -0.814 1.00 98.50 120 LEU A O 1
ATOM 881 N N . TRP A 1 121 ? -4.187 -10.865 -2.162 1.00 98.25 121 TRP A N 1
ATOM 882 C CA . TRP A 1 121 ? -5.508 -10.708 -2.777 1.00 98.25 121 TRP A CA 1
ATOM 883 C C . TRP A 1 121 ? -5.963 -11.953 -3.530 1.00 98.25 121 TRP A C 1
ATOM 885 O O . TRP A 1 121 ? -7.132 -12.323 -3.440 1.00 98.25 121 TRP A O 1
ATOM 895 N N . ARG A 1 122 ? -5.062 -12.647 -4.226 1.00 97.62 122 ARG A N 1
ATOM 896 C CA . ARG A 1 122 ? -5.395 -13.912 -4.888 1.00 97.62 122 ARG A CA 1
ATOM 897 C C . ARG A 1 122 ? -5.808 -14.992 -3.884 1.00 97.62 122 ARG A C 1
ATOM 899 O O . ARG A 1 122 ? -6.722 -15.759 -4.173 1.00 97.62 122 ARG A O 1
ATOM 906 N N . CYS A 1 123 ? -5.167 -15.038 -2.718 1.00 97.75 123 CYS A N 1
ATOM 907 C CA . CYS A 1 123 ? -5.431 -16.041 -1.685 1.00 97.75 123 CYS A CA 1
ATOM 908 C C . CYS A 1 123 ? -6.626 -15.714 -0.774 1.00 97.75 123 CYS A C 1
ATOM 910 O O . CYS A 1 123 ? -7.264 -16.633 -0.262 1.00 97.75 123 CYS A O 1
ATOM 912 N N . ARG A 1 124 ? -6.901 -14.431 -0.515 1.00 97.75 124 ARG A N 1
ATOM 913 C CA . ARG A 1 124 ? -7.864 -13.981 0.511 1.00 97.75 124 ARG A CA 1
ATOM 914 C C . ARG A 1 124 ? -8.936 -13.018 -0.007 1.00 97.75 124 ARG A C 1
ATOM 916 O O . ARG A 1 124 ? -9.919 -12.768 0.687 1.00 97.75 124 ARG A O 1
ATOM 923 N N . GLY A 1 125 ? -8.793 -12.476 -1.213 1.00 96.88 125 GLY A N 1
ATOM 924 C CA . GLY A 1 125 ? -9.750 -11.540 -1.800 1.00 96.88 125 GLY A CA 1
ATOM 925 C C . GLY A 1 125 ? -10.022 -10.337 -0.890 1.00 96.88 125 GLY A C 1
ATOM 926 O O . GLY A 1 125 ? -9.100 -9.679 -0.414 1.00 96.88 125 GLY A O 1
ATOM 927 N N . ASN A 1 126 ? -11.303 -10.081 -0.617 1.00 96.19 126 ASN A N 1
ATOM 928 C CA . ASN A 1 126 ? -11.769 -8.973 0.229 1.00 96.19 126 ASN A CA 1
ATOM 929 C C . ASN A 1 126 ? -11.429 -9.128 1.727 1.00 96.19 126 ASN A C 1
ATOM 931 O O . ASN A 1 126 ? -11.666 -8.193 2.498 1.00 96.19 126 ASN A O 1
ATOM 935 N N . ALA A 1 127 ? -10.927 -10.296 2.148 1.00 96.56 127 ALA A N 1
ATOM 936 C CA . ALA A 1 127 ? -10.511 -10.536 3.528 1.00 96.56 127 ALA A CA 1
ATOM 937 C C . ALA A 1 127 ? -9.114 -9.974 3.839 1.00 96.56 127 ALA A C 1
ATOM 939 O O . ALA A 1 127 ? -8.771 -9.859 5.011 1.00 96.56 127 ALA A O 1
ATOM 940 N N . VAL A 1 128 ? -8.324 -9.586 2.826 1.00 98.31 128 VAL A N 1
ATOM 941 C CA . VAL A 1 128 ? -7.060 -8.871 3.066 1.00 98.31 128 VAL A CA 1
ATOM 942 C C . VAL A 1 128 ? -7.357 -7.551 3.797 1.00 98.31 128 VAL A C 1
ATOM 944 O O . VAL A 1 128 ? -8.276 -6.831 3.380 1.00 98.31 128 VAL A O 1
ATOM 947 N N . PRO A 1 129 ? -6.608 -7.209 4.866 1.00 98.38 129 PRO A N 1
ATOM 948 C CA . PRO A 1 129 ? -6.761 -5.930 5.546 1.00 98.38 129 PRO A CA 1
ATOM 949 C C . PRO A 1 129 ? -6.582 -4.732 4.596 1.00 98.38 129 PRO A C 1
ATOM 951 O O . PRO A 1 129 ? -5.939 -4.857 3.550 1.00 98.38 129 PRO A O 1
ATOM 954 N N . PRO A 1 130 ? -7.121 -3.552 4.947 1.00 98.50 130 PRO A N 1
ATOM 955 C CA . PRO A 1 130 ? -6.830 -2.312 4.239 1.00 98.50 130 PRO A CA 1
ATOM 956 C C . PRO A 1 130 ? -5.331 -2.103 4.021 1.00 98.50 130 PRO A C 1
ATOM 958 O O . PRO A 1 130 ? -4.522 -2.385 4.908 1.00 98.50 130 PRO A O 1
ATOM 961 N N . ALA A 1 131 ? -4.971 -1.587 2.847 1.00 98.62 131 ALA A N 1
ATOM 962 C CA . ALA A 1 131 ? -3.577 -1.435 2.451 1.00 98.62 131 ALA A CA 1
ATOM 963 C C . ALA A 1 131 ? -3.218 0.013 2.100 1.00 98.62 131 ALA A C 1
ATOM 965 O O . ALA A 1 131 ? -3.951 0.691 1.379 1.00 98.62 131 ALA A O 1
ATOM 966 N N . VAL A 1 132 ? -2.048 0.462 2.548 1.00 98.69 132 VAL A N 1
ATOM 967 C CA . VAL A 1 132 ? -1.357 1.629 1.986 1.00 98.69 132 VAL A CA 1
ATOM 968 C C . VAL A 1 132 ? -0.230 1.118 1.094 1.00 98.69 132 VAL A C 1
ATOM 970 O O . VAL A 1 132 ? 0.555 0.268 1.512 1.00 98.69 132 VAL A O 1
ATOM 973 N N . VAL A 1 133 ? -0.144 1.610 -0.141 1.00 98.38 133 VAL A N 1
ATOM 974 C CA . VAL A 1 133 ? 0.870 1.177 -1.111 1.00 98.38 133 VAL A CA 1
ATOM 975 C C . VAL A 1 133 ? 1.669 2.376 -1.598 1.00 98.38 133 VAL A C 1
ATOM 977 O O . VAL A 1 133 ? 1.175 3.214 -2.352 1.00 98.38 133 VAL A O 1
ATOM 980 N N . ILE A 1 134 ? 2.930 2.424 -1.188 1.00 98.12 134 ILE A N 1
ATOM 981 C CA . ILE A 1 134 ? 3.900 3.441 -1.589 1.00 98.12 134 ILE A CA 1
ATOM 982 C C . ILE A 1 134 ? 4.490 3.070 -2.958 1.00 98.12 134 ILE A C 1
ATOM 984 O O . ILE A 1 134 ? 4.967 1.951 -3.169 1.00 98.12 134 ILE A O 1
ATOM 988 N N . ASN A 1 135 ? 4.442 4.013 -3.895 1.00 94.88 135 ASN A N 1
ATOM 989 C CA . ASN A 1 135 ? 4.749 3.861 -5.323 1.00 94.88 135 ASN A CA 1
ATOM 990 C C . ASN A 1 135 ? 3.880 2.838 -6.054 1.00 94.88 135 ASN A C 1
ATOM 992 O O . ASN A 1 135 ? 4.332 2.197 -6.997 1.00 94.88 135 ASN A O 1
ATOM 996 N N . GLY A 1 136 ? 2.642 2.642 -5.588 1.00 86.94 136 GLY A N 1
ATOM 997 C CA . GLY A 1 136 ? 1.569 2.015 -6.363 1.00 86.94 136 GLY A CA 1
ATOM 998 C C . GLY A 1 136 ? 1.890 0.692 -7.060 1.00 86.94 136 GLY A C 1
ATOM 999 O O . GLY A 1 136 ? 1.322 0.433 -8.114 1.00 86.94 136 GLY A O 1
ATOM 1000 N N . GLY A 1 137 ? 2.773 -0.149 -6.511 1.00 91.94 137 GLY A N 1
ATOM 1001 C CA . GLY A 1 137 ? 3.289 -1.324 -7.222 1.00 91.94 137 GLY A CA 1
ATOM 1002 C C . GLY A 1 137 ? 2.208 -2.244 -7.811 1.00 91.94 137 GLY A C 1
ATOM 1003 O O . GLY A 1 137 ? 2.368 -2.753 -8.919 1.00 91.94 137 GLY A O 1
ATOM 1004 N N . CYS A 1 138 ? 1.075 -2.399 -7.120 1.00 95.62 138 CYS A N 1
ATOM 1005 C CA . CYS A 1 138 ? -0.063 -3.209 -7.565 1.00 95.62 138 CYS A CA 1
ATOM 1006 C C . CYS A 1 138 ? -0.858 -2.600 -8.736 1.00 95.62 138 CYS A C 1
ATOM 1008 O O . CYS A 1 138 ? -1.613 -3.320 -9.387 1.00 95.62 138 CYS A O 1
ATOM 1010 N N . ALA A 1 139 ? -0.683 -1.305 -9.007 1.00 95.81 139 ALA A N 1
ATOM 1011 C CA . ALA A 1 139 ? -1.306 -0.536 -10.081 1.00 95.81 139 ALA A CA 1
ATOM 1012 C C . ALA A 1 139 ? -0.299 -0.213 -11.204 1.00 95.81 139 ALA A C 1
ATOM 1014 O O . ALA A 1 139 ? -0.308 0.880 -11.771 1.00 95.81 139 ALA A O 1
ATOM 1015 N N . SER A 1 140 ? 0.589 -1.165 -11.496 1.00 93.31 140 SER A N 1
ATOM 1016 C CA . SER A 1 140 ? 1.577 -1.088 -12.575 1.00 93.31 140 SER A CA 1
ATOM 1017 C C . SER A 1 140 ? 1.369 -2.213 -13.597 1.00 93.31 140 SER A C 1
ATOM 1019 O O . SER A 1 140 ? 0.557 -3.123 -13.401 1.00 93.31 140 SER A O 1
ATOM 1021 N N . LYS A 1 141 ? 2.116 -2.180 -14.706 1.00 92.69 141 LYS A N 1
ATOM 1022 C CA . LYS A 1 141 ? 2.096 -3.246 -15.715 1.00 92.69 141 LYS A CA 1
ATOM 1023 C C . LYS A 1 141 ? 2.877 -4.472 -15.226 1.00 92.69 141 LYS A C 1
ATOM 1025 O O . LYS A 1 141 ? 4.080 -4.591 -15.454 1.00 92.69 141 LYS A O 1
ATOM 1030 N N . LEU A 1 142 ? 2.175 -5.387 -14.568 1.00 93.62 142 LEU A N 1
ATOM 1031 C CA . LEU A 1 142 ? 2.740 -6.623 -14.020 1.00 93.62 142 LEU A CA 1
ATOM 1032 C C . LEU A 1 142 ? 2.746 -7.760 -15.065 1.00 93.62 142 LEU A C 1
ATOM 1034 O O . LEU A 1 142 ? 1.835 -7.815 -15.895 1.00 93.62 142 LEU A O 1
ATOM 1038 N N . PRO A 1 143 ? 3.707 -8.709 -15.014 1.00 93.94 143 PRO A N 1
ATOM 1039 C CA . PRO A 1 143 ? 3.725 -9.883 -15.899 1.00 93.94 143 PRO A CA 1
ATOM 1040 C C . PRO A 1 143 ? 2.477 -10.762 -15.778 1.00 93.94 143 PRO A C 1
ATOM 1042 O O . PRO A 1 143 ? 2.018 -11.351 -16.753 1.00 93.94 143 PRO A O 1
ATOM 1045 N N . THR A 1 144 ? 1.914 -10.845 -14.574 1.00 91.19 144 THR A N 1
ATOM 1046 C CA . THR A 1 144 ? 0.629 -11.490 -14.320 1.00 91.19 144 THR A CA 1
ATOM 1047 C C . THR A 1 144 ? -0.346 -10.431 -13.824 1.00 91.19 144 THR A C 1
ATOM 1049 O O . THR A 1 144 ? -0.049 -9.786 -12.817 1.00 91.19 144 THR A O 1
ATOM 1052 N N . PRO A 1 145 ? -1.493 -10.233 -14.500 1.00 90.56 145 PRO A N 1
ATOM 1053 C CA . PRO A 1 145 ? -2.479 -9.252 -14.073 1.00 90.56 145 PRO A CA 1
ATOM 1054 C C . PRO A 1 145 ? -2.952 -9.499 -12.639 1.00 90.56 145 PRO A C 1
ATOM 1056 O O . PRO A 1 145 ? -3.299 -10.621 -12.264 1.00 90.56 145 PRO A O 1
ATOM 1059 N N . THR A 1 146 ? -2.999 -8.434 -11.842 1.00 91.69 146 THR A N 1
ATOM 1060 C CA . THR A 1 146 ? -3.533 -8.492 -10.481 1.00 91.69 146 THR A CA 1
ATOM 1061 C C . THR A 1 146 ? -5.049 -8.621 -10.514 1.00 91.69 146 THR A C 1
ATOM 1063 O O . THR A 1 146 ? -5.741 -7.774 -11.076 1.00 91.69 146 THR A O 1
ATOM 1066 N N . ARG A 1 147 ? -5.589 -9.640 -9.837 1.00 94.38 147 ARG A N 1
ATOM 1067 C CA . ARG A 1 147 ? -7.023 -9.706 -9.533 1.00 94.38 147 ARG A CA 1
ATOM 1068 C C . ARG A 1 147 ? -7.317 -8.844 -8.307 1.00 94.38 147 ARG A C 1
ATOM 1070 O O . ARG A 1 147 ? -7.303 -9.332 -7.180 1.00 94.38 147 ARG A O 1
ATOM 1077 N N . TRP A 1 148 ? -7.555 -7.561 -8.542 1.00 96.00 148 TRP A N 1
ATOM 1078 C CA . TRP A 1 148 ? -7.871 -6.595 -7.495 1.00 96.00 148 TRP A CA 1
ATOM 1079 C C . TRP A 1 148 ? -9.286 -6.846 -6.933 1.00 96.00 148 TRP A C 1
ATOM 1081 O O . TRP A 1 148 ? -10.246 -6.847 -7.707 1.00 96.00 148 TRP A O 1
ATOM 1091 N N . PRO A 1 149 ? -9.459 -7.080 -5.620 1.00 96.88 149 PRO A N 1
ATOM 1092 C CA . PRO A 1 149 ? -10.774 -7.373 -5.053 1.00 96.88 149 PRO A CA 1
ATOM 1093 C C . PRO A 1 149 ? -11.705 -6.152 -5.051 1.00 96.88 149 PRO A C 1
ATOM 1095 O O . PRO A 1 149 ? -11.295 -5.034 -4.741 1.00 96.88 149 PRO A O 1
ATOM 1098 N N . GLU A 1 150 ? -12.987 -6.360 -5.345 1.00 94.81 150 GLU A N 1
ATOM 1099 C CA . GLU A 1 150 ? -13.959 -5.264 -5.502 1.00 94.81 150 GLU A CA 1
ATOM 1100 C C . GLU A 1 150 ? -14.148 -4.422 -4.234 1.00 94.81 150 GLU A C 1
ATOM 1102 O O . GLU A 1 150 ? -14.375 -3.221 -4.327 1.00 94.81 150 GLU A O 1
ATOM 1107 N N . ALA A 1 151 ? -14.002 -5.030 -3.054 1.00 96.06 151 ALA A N 1
ATOM 1108 C CA . ALA A 1 151 ? -14.137 -4.357 -1.762 1.00 96.06 151 ALA A CA 1
ATOM 1109 C C . ALA A 1 151 ? -12.794 -4.208 -1.022 1.00 96.06 151 ALA A C 1
ATOM 1111 O O . ALA A 1 151 ? -12.774 -3.987 0.194 1.00 96.06 151 ALA A O 1
ATOM 1112 N N . ALA A 1 152 ? -11.663 -4.352 -1.726 1.00 97.00 152 ALA A N 1
ATOM 1113 C CA . ALA A 1 152 ? -10.355 -4.033 -1.162 1.00 97.00 152 ALA A CA 1
ATOM 1114 C C . ALA A 1 152 ? -10.258 -2.523 -0.919 1.00 97.00 152 ALA A C 1
ATOM 1116 O O . ALA A 1 152 ? -10.393 -1.724 -1.850 1.00 97.00 152 ALA A O 1
ATOM 1117 N N . VAL A 1 153 ? -10.016 -2.139 0.336 1.00 98.31 153 VAL A N 1
ATOM 1118 C CA . VAL A 1 153 ? -9.757 -0.746 0.710 1.00 98.31 153 VAL A CA 1
ATOM 1119 C C . VAL A 1 153 ? -8.273 -0.477 0.528 1.00 98.31 153 VAL A C 1
ATOM 1121 O O . VAL A 1 153 ? -7.440 -1.161 1.126 1.00 98.31 153 VAL A O 1
ATOM 1124 N N . THR A 1 154 ? -7.916 0.478 -0.325 1.00 98.38 154 THR A N 1
ATOM 1125 C CA . THR A 1 154 ? -6.512 0.724 -0.669 1.00 98.38 154 THR A CA 1
ATOM 1126 C C . THR A 1 154 ? -6.234 2.207 -0.864 1.00 98.38 154 THR A C 1
ATOM 1128 O O . THR A 1 154 ? -7.033 2.933 -1.447 1.00 98.38 154 THR A O 1
ATOM 1131 N N . PHE A 1 155 ? -5.079 2.665 -0.393 1.00 98.56 155 PHE A N 1
ATOM 1132 C CA . PHE A 1 155 ? -4.578 4.008 -0.661 1.00 98.56 155 PHE A CA 1
ATOM 1133 C C . PHE A 1 155 ? -3.240 3.907 -1.382 1.00 98.56 155 PHE A C 1
ATOM 1135 O O . PHE A 1 155 ? -2.266 3.396 -0.829 1.00 98.56 155 PHE A O 1
ATOM 1142 N N . LEU A 1 156 ? -3.192 4.392 -2.619 1.00 98.31 156 LEU A N 1
ATOM 1143 C CA . LEU A 1 156 ? -1.975 4.456 -3.417 1.00 98.31 156 LEU A CA 1
ATOM 1144 C C . LEU A 1 156 ? -1.325 5.829 -3.262 1.00 98.31 156 LEU A C 1
ATOM 1146 O O . LEU A 1 156 ? -1.971 6.848 -3.501 1.00 98.31 156 LEU A O 1
ATOM 1150 N N . LEU A 1 157 ? -0.048 5.842 -2.896 1.00 98.31 157 LEU A N 1
ATOM 1151 C CA . LEU A 1 157 ? 0.816 7.015 -2.980 1.00 98.31 157 LEU A CA 1
ATOM 1152 C C . LEU A 1 157 ? 1.730 6.840 -4.192 1.00 98.31 157 LEU A C 1
ATOM 1154 O O . LEU A 1 157 ? 2.486 5.873 -4.242 1.00 98.31 157 LEU A O 1
ATOM 1158 N N . LEU A 1 158 ? 1.646 7.738 -5.169 1.00 97.88 158 LEU A N 1
ATOM 1159 C CA . LEU A 1 158 ? 2.432 7.719 -6.402 1.00 97.88 158 LEU A CA 1
ATOM 1160 C C . LEU A 1 158 ? 3.384 8.911 -6.436 1.00 97.88 158 LEU A C 1
ATOM 1162 O O . LEU A 1 158 ? 2.992 10.017 -6.064 1.00 97.88 158 LEU A O 1
ATOM 1166 N N . GLY A 1 159 ? 4.613 8.688 -6.901 1.00 97.12 159 GLY A N 1
ATOM 1167 C CA . GLY A 1 159 ? 5.591 9.753 -7.103 1.00 97.12 159 GLY A CA 1
ATOM 1168 C C . GLY A 1 159 ? 5.621 10.216 -8.551 1.00 97.12 159 GLY A C 1
ATOM 1169 O O . GLY A 1 159 ? 5.777 9.394 -9.451 1.00 97.12 159 GLY A O 1
ATOM 1170 N N . GLY A 1 160 ? 5.474 11.519 -8.792 1.00 96.19 160 GLY A N 1
ATOM 1171 C CA . GLY A 1 160 ? 5.535 12.099 -10.139 1.00 96.19 160 GLY A CA 1
ATOM 1172 C C . GLY A 1 160 ? 6.927 12.014 -10.769 1.00 96.19 160 GLY A C 1
ATOM 1173 O O . GLY A 1 160 ? 7.040 11.926 -11.988 1.00 96.19 160 GLY A O 1
ATOM 1174 N N . LYS A 1 161 ? 7.978 11.937 -9.942 1.00 96.06 161 LYS A N 1
ATOM 1175 C CA . LYS A 1 161 ? 9.372 11.703 -10.354 1.00 96.06 161 LYS A CA 1
ATOM 1176 C C . LYS A 1 161 ? 9.807 10.249 -10.165 1.00 96.06 161 LYS A C 1
ATOM 1178 O O . LYS A 1 161 ? 11.003 9.953 -10.124 1.00 96.06 161 LYS A O 1
ATOM 1183 N N . ASP A 1 162 ? 8.865 9.320 -10.011 1.00 94.75 162 ASP A N 1
ATOM 1184 C CA . ASP A 1 162 ? 9.198 7.903 -9.950 1.00 94.75 162 ASP A CA 1
ATOM 1185 C C . ASP A 1 162 ? 9.734 7.438 -11.316 1.00 94.75 162 ASP A C 1
ATOM 1187 O O . ASP A 1 162 ? 9.021 7.435 -12.317 1.00 94.75 162 ASP A O 1
ATOM 1191 N N . HIS A 1 163 ? 10.996 7.006 -11.371 1.00 92.50 163 HIS A N 1
ATOM 1192 C CA . HIS A 1 163 ? 11.607 6.505 -12.605 1.00 92.50 163 HIS A CA 1
ATOM 1193 C C . HIS A 1 163 ? 10.921 5.233 -13.140 1.00 92.50 163 HIS A C 1
ATOM 1195 O O . HIS A 1 163 ? 11.047 4.915 -14.325 1.00 92.50 163 HIS A O 1
ATOM 1201 N N . PHE A 1 164 ? 10.139 4.529 -12.312 1.00 88.88 164 PHE A N 1
ATOM 1202 C CA . PHE A 1 164 ? 9.275 3.432 -12.754 1.00 88.88 164 PHE A CA 1
ATOM 1203 C C . PHE A 1 164 ? 8.013 3.891 -13.497 1.00 88.88 164 PHE A C 1
ATOM 1205 O O . PHE A 1 164 ? 7.326 3.043 -14.066 1.00 88.88 164 PHE A O 1
ATOM 1212 N N . ALA A 1 165 ? 7.742 5.198 -13.587 1.00 90.12 165 ALA A N 1
ATOM 1213 C CA . ALA A 1 165 ? 6.711 5.751 -14.466 1.00 90.12 165 ALA A CA 1
ATOM 1214 C C . ALA A 1 165 ? 7.063 5.622 -15.964 1.00 90.12 165 ALA A C 1
ATOM 1216 O O . ALA A 1 165 ? 6.256 5.984 -16.813 1.00 90.12 165 ALA A O 1
ATOM 1217 N N . GLN A 1 166 ? 8.253 5.105 -16.316 1.00 89.50 166 GLN A N 1
ATOM 1218 C CA . GLN A 1 166 ? 8.664 4.788 -17.697 1.00 89.50 166 GLN A CA 1
ATOM 1219 C C . GLN A 1 166 ? 8.589 5.987 -18.661 1.00 89.50 166 GLN A C 1
ATOM 1221 O O . GLN A 1 166 ? 8.290 5.829 -19.842 1.00 89.50 166 GLN A O 1
ATOM 1226 N N . GLY A 1 167 ? 8.857 7.194 -18.155 1.00 90.12 167 GLY A N 1
ATOM 1227 C CA . GLY A 1 167 ? 8.828 8.424 -18.951 1.00 90.12 167 GLY A CA 1
ATOM 1228 C C . GLY A 1 167 ? 7.423 8.933 -19.291 1.00 90.12 167 GLY A C 1
ATOM 1229 O O . GLY A 1 167 ? 7.294 9.832 -20.120 1.00 90.12 167 GLY A O 1
ATOM 1230 N N . LEU A 1 168 ? 6.372 8.382 -18.676 1.00 94.62 168 LEU A N 1
ATOM 1231 C CA . LEU A 1 168 ? 5.026 8.945 -18.763 1.00 94.62 168 LEU A CA 1
ATOM 1232 C C . LEU A 1 168 ? 4.973 10.326 -18.097 1.00 94.62 168 LEU A C 1
ATOM 1234 O O . LEU A 1 168 ? 5.649 10.571 -17.099 1.00 94.62 168 LEU A O 1
ATOM 1238 N N . SER A 1 169 ? 4.116 11.212 -18.614 1.00 96.00 169 SER A N 1
ATOM 1239 C CA . SER A 1 169 ? 3.746 12.425 -17.880 1.00 96.00 169 SER A CA 1
ATOM 1240 C C . SER A 1 169 ? 2.983 12.069 -16.603 1.00 96.00 169 SER A C 1
ATOM 1242 O O . SER A 1 169 ? 2.372 11.005 -16.511 1.00 96.00 169 SER A O 1
ATOM 1244 N N . GLU A 1 170 ? 2.941 12.987 -15.642 1.00 95.94 170 GLU A N 1
ATOM 1245 C CA . GLU A 1 170 ? 2.181 12.846 -14.394 1.00 95.94 170 GLU A CA 1
ATOM 1246 C C . GLU A 1 170 ? 0.719 12.430 -14.630 1.00 95.94 170 GLU A C 1
ATOM 1248 O O . GLU A 1 170 ? 0.226 11.480 -14.016 1.00 95.94 170 GLU A O 1
ATOM 1253 N N . GLN A 1 171 ? 0.024 13.088 -15.569 1.00 96.69 171 GLN A N 1
ATOM 1254 C CA . GLN A 1 171 ? -1.367 12.754 -15.886 1.00 96.69 171 GLN A CA 1
ATOM 1255 C C . GLN A 1 171 ? -1.489 11.380 -16.551 1.00 96.69 171 GLN A C 1
ATOM 1257 O O . GLN A 1 171 ? -2.437 10.650 -16.260 1.00 96.69 171 GLN A O 1
ATOM 1262 N N . ALA A 1 172 ? -0.545 11.013 -17.424 1.00 97.00 172 ALA A N 1
ATOM 1263 C CA . ALA A 1 172 ? -0.542 9.710 -18.082 1.00 97.00 172 ALA A CA 1
ATOM 1264 C C . ALA A 1 172 ? -0.228 8.580 -17.092 1.00 97.00 172 ALA A C 1
ATOM 1266 O O . ALA A 1 172 ? -0.876 7.535 -17.140 1.00 97.00 172 ALA A O 1
ATOM 1267 N N . TYR A 1 173 ? 0.697 8.804 -16.155 1.00 96.81 173 TYR A N 1
ATOM 1268 C CA . TYR A 1 173 ? 1.006 7.860 -15.089 1.00 96.81 173 TYR A CA 1
ATOM 1269 C C . TYR A 1 173 ? -0.203 7.665 -14.170 1.00 96.81 173 TYR A C 1
ATOM 1271 O O . TYR A 1 173 ? -0.637 6.535 -13.952 1.00 96.81 173 TYR A O 1
ATOM 1279 N N . LEU A 1 174 ? -0.843 8.756 -13.735 1.00 97.38 174 LEU A N 1
ATOM 1280 C CA . LEU A 1 174 ? -2.071 8.687 -12.943 1.00 97.38 174 LEU A CA 1
ATOM 1281 C C . LEU A 1 174 ? -3.204 7.964 -13.687 1.00 97.38 174 LEU A C 1
ATOM 1283 O O . LEU A 1 174 ? -3.904 7.143 -13.093 1.00 97.38 174 LEU A O 1
ATOM 1287 N N . ALA A 1 175 ? -3.404 8.260 -14.974 1.00 97.56 175 ALA A N 1
ATOM 1288 C CA . ALA A 1 175 ? -4.415 7.600 -15.796 1.00 97.56 175 ALA A CA 1
ATOM 1289 C C . ALA A 1 175 ? -4.132 6.098 -15.949 1.00 97.56 175 ALA A C 1
ATOM 1291 O O . ALA A 1 175 ? -5.045 5.284 -15.799 1.00 97.56 175 ALA A O 1
ATOM 1292 N N . GLN A 1 176 ? -2.870 5.719 -16.173 1.00 96.38 176 GLN A N 1
ATOM 1293 C CA . GLN A 1 176 ? -2.453 4.322 -16.234 1.00 96.38 176 GLN A CA 1
ATOM 1294 C C . GLN A 1 176 ? -2.713 3.614 -14.900 1.00 96.38 176 GLN A C 1
ATOM 1296 O O . GLN A 1 176 ? -3.383 2.583 -14.892 1.00 96.38 176 GLN A O 1
ATOM 1301 N N . SER A 1 177 ? -2.279 4.176 -13.770 1.00 96.44 177 SER A N 1
ATOM 1302 C CA . SER A 1 177 ? -2.533 3.582 -12.452 1.00 96.44 177 SER A CA 1
ATOM 1303 C C . SER A 1 177 ? -4.029 3.434 -12.163 1.00 96.44 177 SER A C 1
ATOM 1305 O O . SER A 1 177 ? -4.455 2.389 -11.675 1.00 96.44 177 SER A O 1
ATOM 1307 N N . LYS A 1 178 ? -4.854 4.424 -12.532 1.00 96.94 178 LYS A N 1
ATOM 1308 C CA . LYS A 1 178 ? -6.322 4.331 -12.427 1.00 96.94 178 LYS A CA 1
ATOM 1309 C C . LYS A 1 178 ? -6.898 3.192 -13.266 1.00 96.94 178 LYS A C 1
ATOM 1311 O O . LYS A 1 178 ? -7.807 2.519 -12.800 1.00 96.94 178 LYS A O 1
ATOM 1316 N N . SER A 1 179 ? -6.365 2.951 -14.465 1.00 96.12 179 SER A N 1
ATOM 1317 C CA . SER A 1 179 ? -6.848 1.884 -15.356 1.00 96.12 179 SER A CA 1
ATOM 1318 C C . SER A 1 179 ? -6.641 0.470 -14.797 1.00 96.12 179 SER A C 1
ATOM 1320 O O . SER A 1 179 ? -7.322 -0.463 -15.218 1.00 96.12 179 SER A O 1
ATOM 1322 N N . HIS A 1 180 ? -5.736 0.313 -13.827 1.00 95.50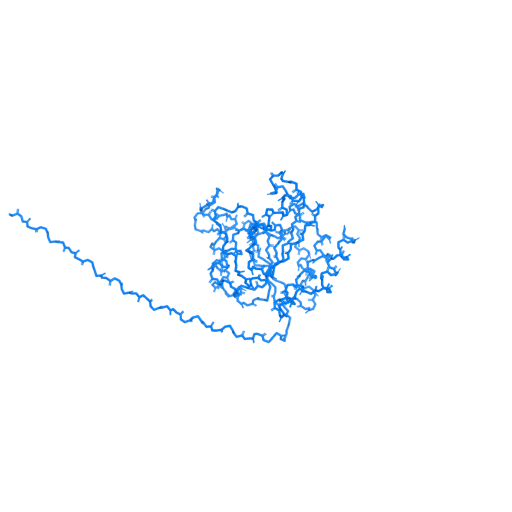 180 HIS A N 1
ATOM 1323 C CA . HIS A 1 180 ? -5.507 -0.950 -13.127 1.00 95.50 180 HIS A CA 1
ATOM 1324 C C . HIS A 1 180 ? -6.471 -1.186 -11.956 1.00 95.50 180 HIS A C 1
ATOM 1326 O O . HIS A 1 180 ? -6.579 -2.318 -11.480 1.00 95.50 180 HIS A O 1
ATOM 1332 N N . VAL A 1 181 ? -7.182 -0.153 -11.494 1.00 96.00 181 VAL A N 1
ATOM 1333 C CA . VAL A 1 181 ? -8.215 -0.290 -10.465 1.00 96.00 181 VAL A CA 1
ATOM 1334 C C . VAL A 1 181 ? -9.519 -0.717 -11.149 1.00 96.00 181 VAL A C 1
ATOM 1336 O O . VAL A 1 181 ? -9.967 -0.031 -12.071 1.00 96.00 181 VAL A O 1
ATOM 1339 N N . PRO A 1 182 ? -10.163 -1.826 -10.734 1.00 95.12 182 PRO A N 1
ATOM 1340 C CA . PRO A 1 182 ? -11.429 -2.241 -11.323 1.00 95.12 182 PRO A CA 1
ATOM 1341 C C . PRO A 1 182 ? -12.482 -1.135 -11.198 1.00 95.12 182 PRO A C 1
ATOM 1343 O O . PRO A 1 182 ? -12.623 -0.575 -10.110 1.00 95.12 182 PRO A O 1
ATOM 1346 N N . PRO A 1 183 ? -13.294 -0.873 -12.237 1.00 95.38 183 PRO A N 1
ATOM 1347 C CA . PRO A 1 183 ? -14.367 0.119 -12.156 1.00 95.38 183 PRO A CA 1
ATOM 1348 C C . PRO A 1 183 ? -15.388 -0.153 -11.039 1.00 95.38 183 PRO A C 1
ATOM 1350 O O . PRO A 1 183 ? -16.032 0.777 -10.557 1.00 95.38 183 PRO A O 1
ATOM 1353 N N . SER A 1 184 ? -15.540 -1.417 -10.614 1.00 95.88 184 SER A N 1
ATOM 1354 C CA . SER A 1 184 ? -16.402 -1.805 -9.491 1.00 95.88 184 SER A CA 1
ATOM 1355 C C . SER A 1 184 ? -15.802 -1.491 -8.115 1.00 95.88 184 SER A C 1
ATOM 1357 O O . SER A 1 184 ? -16.548 -1.411 -7.138 1.00 95.88 184 SER A O 1
ATOM 1359 N N . ASN A 1 185 ? -14.487 -1.261 -8.009 1.00 96.62 185 ASN A N 1
ATOM 1360 C CA . ASN A 1 185 ? -13.850 -0.908 -6.745 1.00 96.62 185 ASN A CA 1
ATOM 1361 C C . ASN A 1 185 ? -14.089 0.575 -6.427 1.00 96.62 185 ASN A C 1
ATOM 1363 O O . ASN A 1 185 ? -13.534 1.474 -7.055 1.00 96.62 185 ASN A O 1
ATOM 1367 N N . ARG A 1 186 ? -14.913 0.827 -5.406 1.00 96.00 186 ARG A N 1
ATOM 1368 C CA . ARG A 1 186 ? -15.236 2.182 -4.921 1.00 96.00 186 ARG A CA 1
ATOM 1369 C C . ARG A 1 186 ? -14.468 2.557 -3.655 1.00 96.00 186 ARG A C 1
ATOM 1371 O O . ARG A 1 186 ? -14.851 3.498 -2.971 1.00 96.00 186 ARG A O 1
ATOM 1378 N N . THR A 1 187 ? -13.428 1.800 -3.315 1.00 96.75 187 THR A N 1
ATOM 1379 C CA . THR A 1 187 ? -12.705 1.877 -2.036 1.00 96.75 187 THR A CA 1
ATOM 1380 C C . THR A 1 187 ? -11.206 2.109 -2.219 1.00 96.75 187 THR A C 1
ATOM 1382 O O . THR A 1 187 ? -10.413 1.811 -1.325 1.00 96.75 187 THR A O 1
ATOM 1385 N N . THR A 1 188 ? -10.807 2.642 -3.375 1.00 97.69 188 THR A N 1
ATOM 1386 C CA . THR A 1 188 ? -9.416 2.987 -3.677 1.00 97.69 188 THR A CA 1
ATOM 1387 C C . THR A 1 188 ? -9.248 4.498 -3.795 1.00 97.69 188 THR A C 1
ATOM 1389 O O . THR A 1 188 ? -9.946 5.145 -4.576 1.00 97.69 188 THR A O 1
ATOM 1392 N N . ALA A 1 189 ? -8.296 5.058 -3.050 1.00 97.75 189 ALA A N 1
ATOM 1393 C CA . ALA A 1 189 ? -7.790 6.413 -3.258 1.00 97.75 189 ALA A CA 1
ATOM 1394 C C . ALA A 1 189 ? -6.409 6.370 -3.915 1.00 97.75 189 ALA A C 1
ATOM 1396 O O . ALA A 1 189 ? -5.610 5.470 -3.652 1.00 97.75 189 ALA A O 1
ATOM 1397 N N . ILE A 1 190 ? -6.124 7.366 -4.753 1.00 98.00 190 ILE A N 1
ATOM 1398 C CA . ILE A 1 190 ? -4.817 7.557 -5.382 1.00 98.00 190 ILE A CA 1
ATOM 1399 C C . ILE A 1 190 ? -4.397 9.004 -5.151 1.00 98.00 190 ILE A C 1
ATOM 1401 O O . ILE A 1 190 ? -5.103 9.923 -5.567 1.00 98.00 190 ILE A O 1
ATOM 1405 N N . LEU A 1 191 ? -3.253 9.188 -4.502 1.00 98.06 191 LEU A N 1
ATOM 1406 C CA . LEU A 1 191 ? -2.577 10.469 -4.351 1.00 98.06 191 LEU A CA 1
ATOM 1407 C C . LEU A 1 191 ? -1.313 10.450 -5.204 1.00 98.06 191 LEU A C 1
ATOM 1409 O O . LEU A 1 191 ? -0.436 9.617 -4.987 1.00 98.06 191 LEU A O 1
ATOM 1413 N N . LEU A 1 192 ? -1.229 11.375 -6.153 1.00 97.81 192 LEU A N 1
ATOM 1414 C CA . LEU A 1 192 ? -0.004 11.669 -6.883 1.00 97.81 192 LEU A CA 1
ATOM 1415 C C . LEU A 1 192 ? 0.681 12.863 -6.213 1.00 97.81 192 LEU A C 1
ATOM 1417 O O . LEU A 1 192 ? 0.046 13.902 -6.041 1.00 97.81 192 LEU A O 1
ATOM 1421 N N . VAL A 1 193 ? 1.949 12.703 -5.844 1.00 97.81 193 VAL A N 1
ATOM 1422 C CA . VAL A 1 193 ? 2.811 13.788 -5.360 1.00 97.81 193 VAL A CA 1
ATOM 1423 C C . VAL A 1 193 ? 3.863 14.045 -6.429 1.00 97.81 193 VAL A C 1
ATOM 1425 O O . VAL A 1 193 ? 4.747 13.213 -6.637 1.00 97.81 193 VAL A O 1
ATOM 1428 N N . ASN A 1 194 ? 3.742 15.169 -7.131 1.00 96.88 194 ASN A N 1
ATOM 1429 C CA . ASN A 1 194 ? 4.529 15.481 -8.325 1.00 96.88 194 ASN A CA 1
ATOM 1430 C C . ASN A 1 194 ? 6.040 15.441 -8.059 1.00 96.88 194 ASN A C 1
ATOM 1432 O O . ASN A 1 194 ? 6.812 14.894 -8.840 1.00 96.88 194 ASN A O 1
ATOM 1436 N N . GLU A 1 195 ? 6.462 15.953 -6.910 1.00 96.31 195 GLU A N 1
ATOM 1437 C CA . GLU A 1 195 ? 7.860 16.095 -6.518 1.00 96.31 195 GLU A CA 1
ATOM 1438 C C . GLU A 1 195 ? 8.461 14.818 -5.917 1.00 96.31 195 GLU A C 1
ATOM 1440 O O . GLU A 1 195 ? 9.681 14.739 -5.754 1.00 96.31 195 GLU A O 1
ATOM 1445 N N . MET A 1 196 ? 7.633 13.823 -5.585 1.00 96.56 196 MET A N 1
ATOM 1446 C CA . MET A 1 196 ? 8.089 12.601 -4.931 1.00 96.56 196 MET A CA 1
ATOM 1447 C C . MET A 1 196 ? 8.796 11.682 -5.937 1.00 96.56 196 MET A C 1
ATOM 1449 O O . MET A 1 196 ? 8.257 11.349 -6.995 1.00 96.56 196 MET A O 1
ATOM 1453 N N . GLU A 1 197 ? 10.011 11.264 -5.588 1.00 95.75 197 GLU A N 1
ATOM 1454 C CA . GLU A 1 197 ? 10.799 10.282 -6.336 1.00 95.75 197 GLU A CA 1
ATOM 1455 C C . GLU A 1 197 ? 10.377 8.843 -5.990 1.00 95.75 197 GLU A C 1
ATOM 1457 O O . GLU A 1 197 ? 9.493 8.609 -5.167 1.00 95.75 197 GLU A O 1
ATOM 1462 N N . HIS A 1 198 ? 11.052 7.842 -6.568 1.00 94.69 198 HIS A N 1
ATOM 1463 C CA . HIS A 1 198 ? 10.811 6.446 -6.188 1.00 94.69 198 HIS A CA 1
ATOM 1464 C C . HIS A 1 198 ? 11.125 6.165 -4.712 1.00 94.69 198 HIS A C 1
ATOM 1466 O O . HIS A 1 198 ? 10.545 5.272 -4.107 1.00 94.69 198 HIS A O 1
ATOM 1472 N N . MET A 1 199 ? 12.063 6.883 -4.103 1.00 95.12 199 MET A N 1
ATOM 1473 C CA . MET A 1 199 ? 12.259 6.822 -2.659 1.00 95.12 199 MET A CA 1
ATOM 1474 C C . MET A 1 199 ? 11.615 8.070 -2.063 1.00 95.12 199 MET A C 1
ATOM 1476 O O . MET A 1 199 ? 12.169 9.153 -2.242 1.00 95.12 199 MET A O 1
ATOM 1480 N N . PRO A 1 200 ? 10.458 7.955 -1.386 1.00 94.94 200 PRO A N 1
ATOM 1481 C CA . PRO A 1 200 ? 9.830 9.119 -0.785 1.00 94.94 200 PRO A CA 1
ATOM 1482 C C . PRO A 1 200 ? 10.748 9.736 0.261 1.00 94.94 200 PRO A C 1
ATOM 1484 O O . PRO A 1 200 ? 11.377 9.008 1.040 1.00 94.94 200 PRO A O 1
ATOM 1487 N N . GLN A 1 201 ? 10.771 11.064 0.299 1.00 96.06 201 GLN A N 1
ATOM 1488 C CA . GLN A 1 201 ? 11.472 11.827 1.319 1.00 96.06 201 GLN A CA 1
ATOM 1489 C C . GLN A 1 201 ? 10.886 11.486 2.706 1.00 96.06 201 GLN A C 1
ATOM 1491 O O . GLN A 1 201 ? 9.659 11.412 2.838 1.00 96.06 201 GLN A O 1
ATOM 1496 N N . PRO A 1 202 ? 11.712 11.289 3.752 1.00 96.56 202 PRO A N 1
ATOM 1497 C CA . PRO A 1 202 ? 11.216 10.974 5.092 1.00 96.56 202 PRO A CA 1
ATOM 1498 C C . PRO A 1 202 ? 10.186 11.986 5.608 1.00 96.56 202 PRO A C 1
ATOM 1500 O O . PRO A 1 202 ? 9.130 11.583 6.087 1.00 96.56 202 PRO A O 1
ATOM 1503 N N . GLN A 1 203 ? 10.443 13.285 5.417 1.00 97.12 203 GLN A N 1
ATOM 1504 C CA . GLN A 1 203 ? 9.589 14.388 5.877 1.00 97.12 203 GLN A CA 1
ATOM 1505 C C . GLN A 1 203 ? 8.189 14.329 5.258 1.00 97.12 203 GLN A C 1
ATOM 1507 O O . GLN A 1 203 ? 7.184 14.537 5.940 1.00 97.12 203 GLN A O 1
ATOM 1512 N N . LEU A 1 204 ? 8.117 13.979 3.969 1.00 97.44 204 LEU A N 1
ATOM 1513 C CA . LEU A 1 204 ? 6.853 13.759 3.277 1.00 97.44 204 LEU A CA 1
ATOM 1514 C C . LEU A 1 204 ? 6.062 12.639 3.962 1.00 97.44 204 LEU A C 1
ATOM 1516 O O . LEU A 1 204 ? 4.896 12.832 4.305 1.00 97.44 204 LEU A O 1
ATOM 1520 N N . LEU A 1 205 ? 6.691 11.482 4.201 1.00 97.69 205 LEU A N 1
ATOM 1521 C CA . LEU A 1 205 ? 6.023 10.342 4.834 1.00 97.69 205 LEU A CA 1
ATOM 1522 C C . LEU A 1 205 ? 5.623 10.619 6.286 1.00 97.69 205 LEU A C 1
ATOM 1524 O O . LEU A 1 205 ? 4.531 10.215 6.685 1.00 97.69 205 LEU A O 1
ATOM 1528 N N . GLU A 1 206 ? 6.452 11.325 7.055 1.00 96.81 206 GLU A N 1
ATOM 1529 C CA . GLU A 1 206 ? 6.132 11.764 8.421 1.00 96.81 206 GLU A CA 1
ATOM 1530 C C . GLU A 1 206 ? 4.846 12.598 8.457 1.00 96.81 206 GLU A C 1
ATOM 1532 O O . GLU A 1 206 ? 4.031 12.446 9.367 1.00 96.81 206 GLU A O 1
ATOM 1537 N N . CYS A 1 207 ? 4.619 13.423 7.433 1.00 97.06 207 CYS A N 1
ATOM 1538 C CA . CYS A 1 207 ? 3.439 14.275 7.342 1.00 97.06 207 CYS A CA 1
ATOM 1539 C C . CYS A 1 207 ? 2.169 13.533 6.894 1.00 97.06 207 CYS A C 1
ATOM 1541 O O . CYS A 1 207 ? 1.072 13.886 7.335 1.00 97.06 207 CYS A O 1
ATOM 1543 N N . ILE A 1 208 ? 2.277 12.529 6.013 1.00 97.69 208 ILE A N 1
ATOM 1544 C CA . ILE A 1 208 ? 1.096 11.954 5.337 1.00 97.69 208 ILE A CA 1
ATOM 1545 C C . ILE A 1 208 ? 0.767 10.510 5.718 1.00 97.69 208 ILE A C 1
ATOM 1547 O O . ILE A 1 208 ? -0.385 10.098 5.576 1.00 97.69 208 ILE A O 1
ATOM 1551 N N . LEU A 1 209 ? 1.720 9.720 6.218 1.00 97.69 209 LEU A N 1
ATOM 1552 C CA . LEU A 1 209 ? 1.506 8.279 6.373 1.00 97.69 209 LEU A CA 1
ATOM 1553 C C . LEU A 1 209 ? 0.500 7.958 7.489 1.00 97.69 209 LEU A C 1
ATOM 1555 O O . LEU A 1 209 ? -0.421 7.167 7.280 1.00 97.69 209 LEU A O 1
ATOM 1559 N N . GLN A 1 210 ? 0.604 8.630 8.639 1.00 97.50 210 GLN A N 1
ATOM 1560 C CA . GLN A 1 210 ? -0.363 8.484 9.732 1.00 97.50 210 GLN A CA 1
ATOM 1561 C C . GLN A 1 210 ? -1.812 8.803 9.296 1.00 97.50 210 GLN A C 1
ATOM 1563 O O . GLN A 1 210 ? -2.693 7.961 9.510 1.00 97.50 210 GLN A O 1
ATOM 1568 N N . PRO A 1 211 ? -2.119 9.969 8.685 1.00 98.00 211 PRO A N 1
ATOM 1569 C CA . PRO A 1 211 ? -3.481 10.253 8.242 1.00 98.00 211 PRO A CA 1
ATOM 1570 C C . PRO A 1 211 ? -3.935 9.350 7.084 1.00 98.00 211 PRO A C 1
ATOM 1572 O O . PRO A 1 211 ? -5.103 8.969 7.064 1.00 98.00 211 PRO A O 1
ATOM 1575 N N . MET A 1 212 ? -3.046 8.902 6.185 1.00 98.31 212 MET A N 1
ATOM 1576 C CA . MET A 1 212 ? -3.386 7.878 5.181 1.00 98.31 212 MET A CA 1
ATOM 1577 C C . MET A 1 212 ? -3.844 6.563 5.825 1.00 98.31 212 MET A C 1
ATOM 1579 O O . MET A 1 212 ? -4.863 5.998 5.423 1.00 98.31 212 MET A O 1
ATOM 1583 N N . MET A 1 213 ? -3.125 6.089 6.847 1.00 98.19 213 MET A N 1
ATOM 1584 C CA . MET A 1 213 ? -3.475 4.872 7.585 1.00 98.19 213 MET A CA 1
ATOM 1585 C C . MET A 1 213 ? -4.835 5.005 8.278 1.00 98.19 213 MET A C 1
ATOM 1587 O O . MET A 1 213 ? -5.684 4.119 8.164 1.00 98.19 213 MET A O 1
ATOM 1591 N N . ARG A 1 214 ? -5.087 6.142 8.938 1.00 97.62 214 ARG A N 1
ATOM 1592 C CA . ARG A 1 214 ? -6.395 6.436 9.548 1.00 97.62 214 ARG A CA 1
ATOM 1593 C C . ARG A 1 214 ? -7.513 6.478 8.509 1.00 97.62 214 ARG A C 1
ATOM 1595 O O . ARG A 1 214 ? -8.561 5.875 8.734 1.00 97.62 214 ARG A O 1
ATOM 1602 N N . ALA A 1 215 ? -7.269 7.097 7.353 1.00 97.88 215 ALA A N 1
ATOM 1603 C CA . ALA A 1 215 ? -8.254 7.207 6.285 1.00 97.88 215 ALA A CA 1
ATOM 1604 C C . ALA A 1 215 ? -8.724 5.832 5.786 1.00 97.88 215 ALA A C 1
ATOM 1606 O O . ALA A 1 215 ? -9.930 5.613 5.675 1.00 97.88 215 ALA A O 1
ATOM 1607 N N . VAL A 1 216 ? -7.812 4.885 5.527 1.00 98.19 216 VAL A N 1
ATOM 1608 C CA . VAL A 1 216 ? -8.205 3.543 5.048 1.00 98.19 216 VAL A CA 1
ATOM 1609 C C . VAL A 1 216 ? -8.883 2.699 6.127 1.00 98.19 216 VAL A C 1
ATOM 1611 O O . VAL A 1 216 ? -9.803 1.942 5.819 1.00 98.19 216 VAL A O 1
ATOM 1614 N N . LEU A 1 217 ? -8.492 2.848 7.395 1.00 97.50 217 LEU A N 1
ATOM 1615 C CA . LEU A 1 217 ? -9.151 2.168 8.515 1.00 97.50 217 LEU A CA 1
ATOM 1616 C C . LEU A 1 217 ? -10.578 2.682 8.707 1.00 97.50 217 LEU A C 1
ATOM 1618 O O . LEU A 1 217 ? -11.517 1.890 8.816 1.00 97.50 217 LEU A O 1
ATOM 1622 N N . ALA A 1 218 ? -10.750 4.006 8.690 1.00 96.75 218 ALA A N 1
ATOM 1623 C CA . ALA A 1 218 ? -12.058 4.640 8.737 1.00 96.75 218 ALA A CA 1
ATOM 1624 C C . ALA A 1 218 ? -12.918 4.179 7.556 1.00 96.75 218 ALA A C 1
ATOM 1626 O O . ALA A 1 218 ? -14.043 3.735 7.769 1.00 96.75 218 ALA A O 1
ATOM 1627 N N . TRP A 1 219 ? -12.362 4.167 6.341 1.00 97.50 219 TRP A N 1
ATOM 1628 C CA . TRP A 1 219 ? -13.075 3.723 5.144 1.00 97.50 219 TRP A CA 1
ATOM 1629 C C . TRP A 1 219 ? -13.520 2.264 5.237 1.00 97.50 219 TRP A C 1
ATOM 1631 O O . TRP A 1 219 ? -14.667 1.949 4.924 1.00 97.50 219 TRP A O 1
ATOM 1641 N N . LYS A 1 220 ? -12.672 1.367 5.751 1.00 96.62 220 LYS A N 1
ATOM 1642 C CA . LYS A 1 220 ? -13.059 -0.030 5.991 1.00 96.62 220 LYS A CA 1
ATOM 1643 C C . LYS A 1 220 ? -14.196 -0.160 7.000 1.00 96.62 220 LYS A C 1
ATOM 1645 O O . LYS A 1 220 ? -15.049 -1.028 6.833 1.00 96.62 220 LYS A O 1
ATOM 1650 N N . LYS A 1 221 ? -14.203 0.678 8.037 1.00 96.00 221 LYS A N 1
ATOM 1651 C CA . LYS A 1 221 ? -15.209 0.653 9.104 1.00 96.00 221 LYS A CA 1
ATOM 1652 C C . LYS A 1 221 ? -16.553 1.232 8.660 1.00 96.00 221 LYS A C 1
ATOM 1654 O O . LYS A 1 221 ? -17.590 0.693 9.031 1.00 96.00 221 LYS A O 1
ATOM 1659 N N . THR A 1 222 ? -16.542 2.334 7.914 1.00 96.44 222 THR A N 1
ATOM 1660 C CA . THR A 1 222 ? -17.750 3.115 7.596 1.00 96.44 222 THR A CA 1
ATOM 1661 C C . THR A 1 222 ? -18.282 2.872 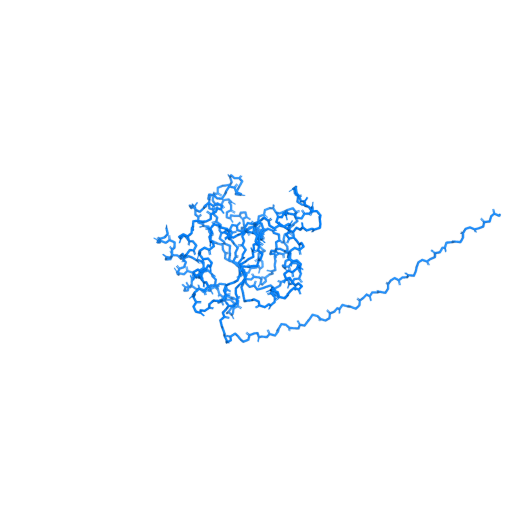6.186 1.00 96.44 222 THR A C 1
ATOM 1663 O O . THR A 1 222 ? -19.420 3.230 5.900 1.00 96.44 222 THR A O 1
ATOM 1666 N N . GLY A 1 223 ? -17.471 2.303 5.290 1.00 95.50 223 GLY A N 1
ATOM 1667 C CA . GLY A 1 223 ? -17.778 2.214 3.862 1.00 95.50 223 GLY A CA 1
ATOM 1668 C C . GLY A 1 223 ? -17.556 3.522 3.090 1.00 95.50 223 GLY A C 1
ATOM 1669 O O . GLY A 1 223 ? -17.774 3.543 1.880 1.00 95.50 223 GLY A O 1
ATOM 1670 N N . ALA A 1 224 ? -17.083 4.593 3.741 1.00 95.50 224 ALA A N 1
ATOM 1671 C CA . ALA A 1 224 ? -16.854 5.899 3.121 1.00 95.50 224 ALA A CA 1
ATOM 1672 C C . ALA A 1 224 ? -15.487 6.496 3.488 1.00 95.50 224 ALA A C 1
ATOM 1674 O O . ALA A 1 224 ? -15.025 6.374 4.623 1.00 95.50 224 ALA A O 1
ATOM 1675 N N . ALA A 1 225 ? -14.853 7.184 2.536 1.00 93.56 225 ALA A N 1
ATOM 1676 C CA . ALA A 1 225 ? -13.581 7.859 2.771 1.00 93.56 225 ALA A CA 1
ATOM 1677 C C . ALA A 1 225 ? -13.720 8.966 3.834 1.00 93.56 225 ALA A C 1
ATOM 1679 O O . ALA A 1 225 ? -14.645 9.779 3.789 1.00 93.56 225 ALA A O 1
ATOM 1680 N N . SER A 1 226 ? -12.778 9.020 4.778 1.00 95.25 226 SER A N 1
ATOM 1681 C CA . SER A 1 226 ? -12.756 10.035 5.838 1.00 95.25 226 SER A CA 1
ATOM 1682 C C . SER A 1 226 ? -12.306 11.390 5.289 1.00 95.25 226 SER A C 1
ATOM 1684 O O . SER A 1 226 ? -11.118 11.610 5.061 1.00 95.25 226 SER A O 1
ATOM 1686 N N . VAL A 1 227 ? -13.245 12.323 5.101 1.00 94.19 227 VAL A N 1
ATOM 1687 C CA . VAL A 1 227 ? -12.946 13.698 4.645 1.00 94.19 227 VAL A CA 1
ATOM 1688 C C . VAL A 1 227 ? -11.957 14.394 5.582 1.00 94.19 227 VAL A C 1
ATOM 1690 O O . VAL A 1 227 ? -11.067 15.102 5.118 1.00 94.19 227 VAL A O 1
ATOM 1693 N N . GLN A 1 228 ? -12.073 14.161 6.892 1.00 96.44 228 GLN A N 1
ATOM 1694 C CA . GLN A 1 228 ? -11.172 14.740 7.885 1.00 96.44 228 GLN A CA 1
ATOM 1695 C C . GLN A 1 228 ? -9.731 14.260 7.688 1.00 96.44 228 GLN A C 1
ATOM 1697 O O . GLN A 1 228 ? -8.810 15.074 7.672 1.00 96.44 228 GLN A O 1
ATOM 1702 N N . ASP A 1 229 ? -9.522 12.952 7.517 1.00 96.50 229 ASP A N 1
ATOM 1703 C CA . ASP A 1 229 ? -8.173 12.414 7.337 1.00 96.50 229 ASP A CA 1
ATOM 1704 C C . ASP A 1 229 ? -7.593 12.788 5.968 1.00 96.50 229 ASP A C 1
ATOM 1706 O O . ASP A 1 229 ? -6.414 13.120 5.883 1.00 96.50 229 ASP A O 1
ATOM 1710 N N . LEU A 1 230 ? -8.419 12.856 4.915 1.00 95.06 230 LEU A N 1
ATOM 1711 C CA . LEU A 1 230 ? -8.001 13.407 3.619 1.00 95.06 230 LEU A CA 1
ATOM 1712 C C . LEU A 1 230 ? -7.592 14.888 3.722 1.00 95.06 230 LEU A C 1
ATOM 1714 O O . LEU A 1 230 ? -6.612 15.301 3.103 1.00 95.06 230 LEU A O 1
ATOM 1718 N N . GLY A 1 231 ? -8.299 15.679 4.535 1.00 96.56 231 GLY A N 1
ATOM 1719 C CA . GLY A 1 231 ? -7.933 17.064 4.841 1.00 96.56 231 GLY A CA 1
ATOM 1720 C C . GLY A 1 231 ? -6.562 17.170 5.512 1.00 96.56 231 GLY A C 1
ATOM 1721 O O . GLY A 1 231 ? -5.733 17.965 5.075 1.00 96.56 231 GLY A O 1
ATOM 1722 N N . ARG A 1 232 ? -6.283 16.300 6.492 1.00 97.38 232 ARG A N 1
ATOM 1723 C CA . ARG A 1 232 ? -4.974 16.225 7.167 1.00 97.38 232 ARG A CA 1
ATOM 1724 C C . ARG A 1 232 ? -3.839 15.843 6.221 1.00 97.38 232 ARG A C 1
ATOM 1726 O O . ARG A 1 232 ? -2.753 16.394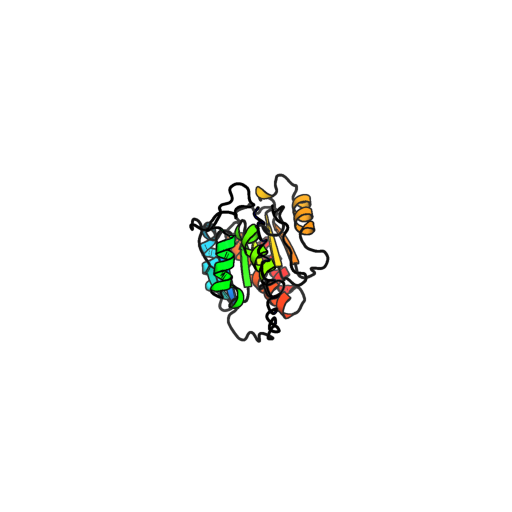 6.346 1.00 97.38 232 ARG A O 1
ATOM 1733 N N . ILE A 1 233 ? -4.078 14.937 5.267 1.00 97.56 233 ILE A N 1
ATOM 1734 C CA . ILE A 1 233 ? -3.084 14.606 4.229 1.00 97.56 233 ILE A CA 1
ATOM 1735 C C . ILE A 1 233 ? -2.740 15.863 3.427 1.00 97.56 233 ILE A C 1
ATOM 1737 O O . ILE A 1 233 ? -1.567 16.180 3.260 1.00 97.56 233 ILE A O 1
ATOM 1741 N N . ARG A 1 234 ? -3.754 16.612 2.974 1.00 96.88 234 ARG A N 1
ATOM 1742 C CA . ARG A 1 234 ? -3.551 17.863 2.230 1.00 96.88 234 ARG A CA 1
ATOM 1743 C C . ARG A 1 234 ? -2.773 18.901 3.043 1.00 96.88 234 ARG A C 1
ATOM 1745 O O . ARG A 1 234 ? -1.876 19.531 2.502 1.00 96.88 234 ARG A O 1
ATOM 1752 N N . GLU A 1 235 ? -3.103 19.076 4.319 1.00 96.69 235 GLU A N 1
ATOM 1753 C CA . GLU A 1 235 ? -2.376 19.983 5.220 1.00 96.69 235 GLU A CA 1
ATOM 1754 C C . GLU A 1 235 ? -0.926 19.538 5.446 1.00 96.69 235 GLU A C 1
ATOM 1756 O O . GLU A 1 235 ? -0.031 20.376 5.511 1.00 96.69 235 GLU A O 1
ATOM 1761 N N . GLY A 1 236 ? -0.682 18.229 5.556 1.00 95.94 236 GLY A N 1
ATOM 1762 C CA . GLY A 1 236 ? 0.662 17.663 5.657 1.00 95.94 236 GLY A CA 1
ATOM 1763 C C . GLY A 1 236 ? 1.502 17.947 4.411 1.00 95.94 236 GLY A C 1
ATOM 1764 O O . GLY A 1 236 ? 2.644 18.374 4.533 1.00 95.94 236 GLY A O 1
ATOM 1765 N N . LEU A 1 237 ? 0.914 17.806 3.219 1.00 95.12 237 LEU A N 1
ATOM 1766 C CA . LEU A 1 237 ? 1.581 18.109 1.946 1.00 95.12 237 LEU A CA 1
ATOM 1767 C C . LEU A 1 237 ? 1.984 19.582 1.798 1.00 95.12 237 LEU A C 1
ATOM 1769 O O . LEU A 1 237 ? 2.912 19.877 1.065 1.00 95.12 237 LEU A O 1
ATOM 1773 N N . GLN A 1 238 ? 1.307 20.509 2.477 1.00 94.44 238 GLN A N 1
ATOM 1774 C CA . GLN A 1 238 ? 1.667 21.934 2.456 1.00 94.44 238 GLN A CA 1
ATOM 1775 C C . GLN A 1 238 ? 2.867 22.266 3.355 1.00 94.44 238 GLN A C 1
ATOM 1777 O O . GLN A 1 238 ? 3.374 23.384 3.299 1.00 94.44 238 GLN A O 1
ATOM 1782 N N . LYS A 1 239 ? 3.272 21.332 4.223 1.00 92.38 239 LYS A N 1
ATOM 1783 C CA . LYS A 1 239 ? 4.370 21.500 5.187 1.00 92.38 239 LYS A CA 1
ATOM 1784 C C . LYS A 1 239 ? 5.637 20.742 4.791 1.00 92.38 239 LYS A C 1
ATOM 1786 O O . LYS A 1 239 ? 6.686 21.034 5.360 1.00 92.38 239 LYS A O 1
ATOM 1791 N N . ALA A 1 240 ? 5.503 19.750 3.913 1.00 87.31 240 ALA A N 1
ATOM 1792 C CA . ALA A 1 240 ? 6.589 18.914 3.410 1.00 87.31 240 ALA A CA 1
ATOM 1793 C C . ALA A 1 240 ? 7.324 19.607 2.257 1.00 87.31 240 ALA A C 1
ATOM 1795 O O . ALA A 1 240 ? 8.560 19.434 2.190 1.00 87.31 240 ALA A O 1
#

Organism: NCBI:txid141414